Protein AF-A0A7S4FFS2-F1 (afdb_monomer)

pLDDT: mean 70.91, std 26.28, range [25.75, 98.69]

Organism: NCBI:txid73025

Nearest PDB structures (foldseek):
  4evi-assembly1_B  TM=4.524E-01  e=3.059E-01  Linum nodiflorum
  5vog-assembly1_A-2  TM=4.167E-01  e=1.596E-01  Neisseria gonorrhoeae
  4ts5-assembly1_B  TM=3.805E-01  e=1.495E-01  Saccharolobus solfataricus
  5bqo-assembly1_B  TM=3.576E-01  e=4.519E-01  Saccharolobus solfataricus P2

Sequence (217 aa):
RVTEFCDLLFGDELPTRAQLISTFRLRVPQQPLPYEDSGTYSVSAAAVMDAIRAHNTPWGAAGGLKERLRGVDLCAALRLCAGQAPPAPPVAGGSPYFCEHADCQEVWTTESVGALAQYLEGRVQALRAGDRPIVEVGAGPGRLAALLNRTGLISTRVIATDIQDFGHGYPQEAIEQSAALRKYQPAIIMSSWMPVRHDWSKQWRAMPFVSEYVLIG

Mean predicted aligned error: 16.45 Å

Secondary structure (DSSP, 8-state):
-HHHHHHHHHTTSPPPHHHHHSS--PPPP----S----------HHHHHHHHHHHTS-TTS-TTHHHHTTT--HHHHHHHHTTPPPPPPPPTT--S-TTTSS-------HHHHHHHHHHHHHHHHHTT-TTPPEEEES-TT-HHHHHHHHTS--SSPEEEEESS---SSS-EEE--HHHHHHHH--SEEEEESPPTT---HHHHHT-TT--EEEEE-

Structure (mmCIF, N/CA/C/O backbone):
data_AF-A0A7S4FFS2-F1
#
_entry.id   AF-A0A7S4FFS2-F1
#
loop_
_atom_site.group_PDB
_atom_site.id
_atom_site.type_symbol
_atom_site.label_atom_id
_atom_site.label_alt_id
_atom_site.label_comp_id
_atom_site.label_asym_id
_atom_site.label_entity_id
_atom_site.label_seq_id
_atom_site.pdbx_PDB_ins_code
_atom_site.Cartn_x
_atom_site.Cartn_y
_atom_site.Cartn_z
_atom_site.occupancy
_atom_site.B_iso_or_equiv
_atom_site.auth_seq_id
_atom_site.auth_comp_id
_atom_site.auth_asym_id
_atom_site.auth_atom_id
_atom_site.pdbx_PDB_model_num
ATOM 1 N N . ARG A 1 1 ? 1.519 -1.172 -31.749 1.00 44.06 1 ARG A N 1
ATOM 2 C CA . ARG A 1 1 ? 2.758 -1.036 -30.947 1.00 44.06 1 ARG A CA 1
ATOM 3 C C . ARG A 1 1 ? 4.003 -1.555 -31.669 1.00 44.06 1 ARG A C 1
ATOM 5 O O . ARG A 1 1 ? 4.863 -0.732 -31.916 1.00 44.06 1 ARG A O 1
ATOM 12 N N . VAL A 1 2 ? 4.124 -2.833 -32.066 1.00 31.89 2 VAL A N 1
ATOM 13 C CA . VAL A 1 2 ? 5.264 -3.273 -32.922 1.00 31.89 2 VAL A CA 1
ATOM 14 C C . VAL A 1 2 ? 5.114 -2.771 -34.363 1.00 31.89 2 VAL A C 1
ATOM 16 O O . VAL A 1 2 ? 6.070 -2.265 -34.931 1.00 31.89 2 VAL A O 1
ATOM 19 N N . THR A 1 3 ? 3.901 -2.815 -34.918 1.00 35.09 3 THR A N 1
ATOM 20 C CA . THR A 1 3 ? 3.580 -2.272 -36.249 1.00 35.09 3 THR A CA 1
ATOM 21 C C . THR A 1 3 ? 3.859 -0.768 -36.333 1.00 35.09 3 THR A C 1
ATOM 23 O O . THR A 1 3 ? 4.657 -0.358 -37.159 1.00 35.09 3 THR A O 1
ATOM 26 N N . GLU A 1 4 ? 3.365 0.019 -35.369 1.00 38.72 4 GLU A N 1
ATOM 27 C CA . GLU A 1 4 ? 3.659 1.464 -35.268 1.00 38.72 4 GLU A CA 1
ATOM 28 C C . GLU A 1 4 ? 5.159 1.785 -35.157 1.00 38.72 4 GLU A C 1
ATOM 30 O O . GLU A 1 4 ? 5.594 2.829 -35.625 1.00 38.72 4 GLU A O 1
ATOM 35 N N . PHE A 1 5 ? 5.964 0.909 -34.544 1.00 39.12 5 PHE A N 1
ATOM 36 C CA . P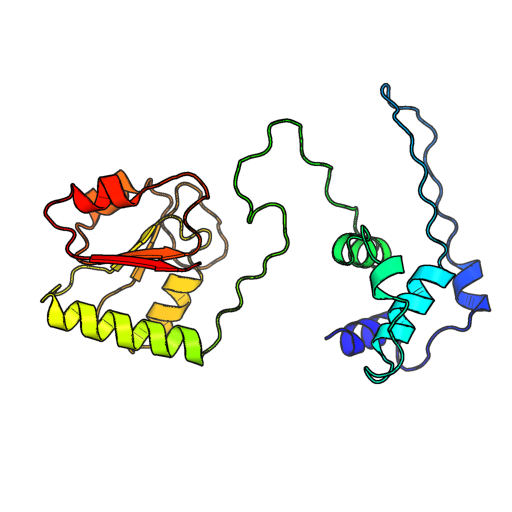HE A 1 5 ? 7.415 1.091 -34.442 1.00 39.12 5 PHE A CA 1
ATOM 37 C C . PHE A 1 5 ? 8.132 0.789 -35.769 1.00 39.12 5 PHE A C 1
ATOM 39 O O . PHE A 1 5 ? 9.114 1.448 -36.105 1.00 39.12 5 PHE A O 1
ATOM 46 N N . CYS A 1 6 ? 7.630 -0.176 -36.544 1.00 39.50 6 CYS A N 1
ATOM 47 C CA . CYS A 1 6 ? 8.125 -0.465 -37.889 1.00 39.50 6 CYS A CA 1
ATOM 48 C C . CYS A 1 6 ? 7.744 0.635 -38.890 1.00 39.50 6 CYS A C 1
ATOM 50 O O . CYS A 1 6 ? 8.601 1.047 -39.671 1.00 39.50 6 CYS A O 1
ATOM 52 N N . ASP A 1 7 ? 6.521 1.161 -38.806 1.00 42.75 7 ASP A N 1
ATOM 53 C CA . ASP A 1 7 ? 6.050 2.266 -39.651 1.00 42.75 7 ASP A CA 1
ATOM 54 C C . ASP A 1 7 ? 6.878 3.542 -39.402 1.00 42.75 7 ASP A C 1
ATOM 56 O O . ASP A 1 7 ? 7.204 4.277 -40.332 1.00 42.75 7 ASP A O 1
ATOM 60 N N . LEU A 1 8 ? 7.312 3.764 -38.153 1.00 40.91 8 LEU A N 1
ATOM 61 C CA . LEU A 1 8 ? 8.150 4.907 -37.771 1.00 40.91 8 LEU A CA 1
ATOM 62 C C . LEU A 1 8 ? 9.594 4.824 -38.299 1.00 40.91 8 LEU A C 1
ATOM 64 O O . LEU A 1 8 ? 10.229 5.855 -38.505 1.00 40.91 8 LEU A O 1
ATOM 68 N N . LEU A 1 9 ? 10.132 3.612 -38.476 1.00 41.47 9 LEU A N 1
ATOM 69 C CA . LEU A 1 9 ? 11.518 3.394 -38.907 1.00 41.47 9 LEU A CA 1
ATOM 70 C C . LEU A 1 9 ? 11.668 3.258 -40.425 1.00 41.47 9 LEU A C 1
ATOM 72 O O . LEU A 1 9 ? 12.749 3.539 -40.945 1.00 41.47 9 LEU A O 1
ATOM 76 N N . PHE A 1 10 ? 10.620 2.825 -41.129 1.00 49.22 10 PHE A N 1
ATOM 77 C CA . PHE A 1 10 ? 10.714 2.469 -42.549 1.00 49.22 10 PHE A CA 1
ATOM 78 C C . PHE A 1 10 ? 9.659 3.139 -43.444 1.00 49.22 10 PHE A C 1
ATOM 80 O O . PHE A 1 10 ? 9.796 3.081 -44.662 1.00 49.22 10 PHE A O 1
ATOM 87 N N . GLY A 1 11 ? 8.656 3.826 -42.881 1.00 51.19 11 GLY A N 1
ATOM 88 C CA . GLY A 1 11 ? 7.530 4.357 -43.656 1.00 51.19 11 GLY A CA 1
ATOM 89 C C . GLY A 1 11 ? 6.726 3.249 -44.352 1.00 51.19 11 GLY A C 1
ATOM 90 O O . GLY A 1 11 ? 6.802 2.084 -43.964 1.00 51.19 11 GLY A O 1
ATOM 91 N N . ASP A 1 12 ? 5.982 3.602 -45.405 1.00 44.09 12 ASP A N 1
ATOM 92 C CA . ASP A 1 12 ? 5.118 2.666 -46.153 1.00 44.09 12 ASP A CA 1
ATOM 93 C C . ASP A 1 12 ? 5.891 1.651 -47.029 1.00 44.09 12 ASP A C 1
ATOM 95 O O . ASP A 1 12 ? 5.292 0.744 -47.611 1.00 44.09 12 ASP A O 1
ATOM 99 N N . GLU A 1 13 ? 7.221 1.762 -47.127 1.00 45.19 13 GLU A N 1
ATOM 100 C CA . GLU A 1 13 ? 8.056 0.876 -47.944 1.00 45.19 13 GLU A CA 1
ATOM 101 C C . GLU A 1 13 ? 9.132 0.173 -47.105 1.00 45.19 13 GLU A C 1
ATOM 103 O O . GLU A 1 13 ? 10.136 0.754 -46.695 1.00 45.19 13 GLU A O 1
ATOM 108 N N . LEU A 1 14 ? 8.969 -1.138 -46.898 1.00 47.06 14 LEU A N 1
ATOM 109 C CA . LEU A 1 14 ? 10.013 -1.960 -46.286 1.00 47.06 14 LEU A CA 1
ATOM 110 C C . LEU A 1 14 ? 11.242 -2.027 -47.214 1.00 47.06 14 LEU A C 1
ATOM 112 O O . LEU A 1 14 ? 11.106 -2.441 -48.371 1.00 47.06 14 LEU A O 1
ATOM 116 N N . PRO A 1 15 ? 12.457 -1.703 -46.730 1.00 47.38 15 PRO A N 1
ATOM 117 C CA . PRO A 1 15 ? 13.647 -1.716 -47.566 1.00 47.38 15 PRO A CA 1
ATOM 118 C C . PRO A 1 15 ? 13.940 -3.121 -48.096 1.00 47.38 15 PRO A C 1
ATOM 120 O O . PRO A 1 15 ? 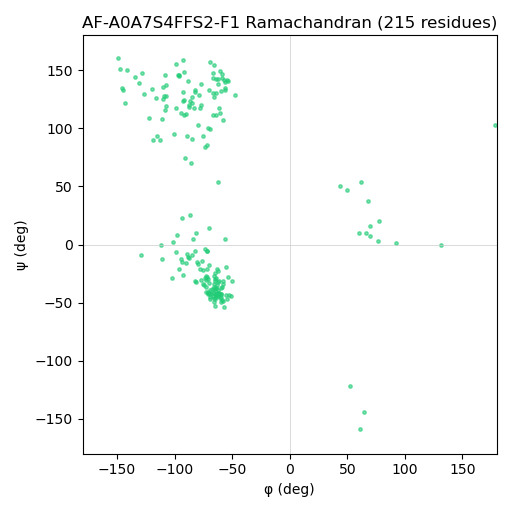13.804 -4.141 -47.411 1.00 47.38 15 PRO A O 1
ATOM 123 N N . THR A 1 16 ? 14.394 -3.175 -49.343 1.00 47.44 16 THR A N 1
ATOM 124 C CA . THR A 1 16 ? 14.778 -4.424 -49.998 1.00 47.44 16 THR A CA 1
ATOM 125 C C . THR A 1 16 ? 16.002 -5.048 -49.320 1.00 47.44 16 THR A C 1
ATOM 127 O O . THR A 1 16 ? 16.860 -4.368 -48.752 1.00 47.44 16 THR A O 1
ATOM 130 N N . ARG A 1 17 ? 16.139 -6.377 -49.433 1.00 37.31 17 ARG A N 1
ATOM 131 C CA . ARG A 1 17 ? 17.275 -7.151 -48.888 1.00 37.31 17 ARG A CA 1
ATOM 132 C C . ARG A 1 17 ? 18.645 -6.569 -49.277 1.00 37.31 17 ARG A C 1
ATOM 134 O O . ARG A 1 17 ? 19.585 -6.677 -48.499 1.00 37.31 17 ARG A O 1
ATOM 141 N N . ALA A 1 18 ? 18.757 -5.952 -50.453 1.00 36.84 18 ALA A N 1
ATOM 142 C CA . ALA A 1 18 ? 19.986 -5.320 -50.929 1.00 36.84 18 ALA A CA 1
ATOM 143 C C . ALA A 1 18 ? 20.314 -4.002 -50.195 1.00 36.84 18 ALA A C 1
ATOM 145 O O . ALA A 1 18 ? 21.480 -3.758 -49.897 1.00 36.84 18 ALA A O 1
ATOM 146 N N . GLN A 1 19 ? 19.305 -3.198 -49.840 1.00 42.31 19 GLN A N 1
ATOM 147 C CA . GLN A 1 19 ? 19.473 -1.909 -49.146 1.00 42.31 19 GLN A CA 1
ATOM 148 C C . GLN A 1 19 ? 19.888 -2.072 -47.676 1.00 42.31 19 GLN A C 1
ATOM 150 O O . GLN A 1 19 ? 20.578 -1.220 -47.118 1.00 42.31 19 GLN A O 1
ATOM 155 N N . LEU A 1 20 ? 19.511 -3.186 -47.043 1.00 40.59 20 LEU A N 1
ATOM 156 C CA . LEU A 1 20 ? 19.901 -3.487 -45.661 1.00 40.59 20 LEU A CA 1
ATOM 157 C C . LEU A 1 20 ? 21.356 -3.974 -45.545 1.00 40.59 20 LEU A C 1
ATOM 159 O O . LEU A 1 20 ? 22.017 -3.701 -44.546 1.00 40.59 20 LEU A O 1
ATOM 163 N N . ILE A 1 21 ? 21.882 -4.649 -46.574 1.00 36.66 21 ILE A N 1
ATOM 164 C CA . ILE A 1 21 ? 23.255 -5.184 -46.578 1.00 36.66 21 ILE A CA 1
ATOM 165 C C . ILE A 1 21 ? 24.302 -4.065 -46.738 1.00 36.66 21 ILE A C 1
ATOM 167 O O . ILE A 1 21 ? 25.408 -4.187 -46.214 1.00 36.66 21 ILE A O 1
ATOM 171 N N . SER A 1 22 ? 23.972 -2.954 -47.406 1.00 33.34 22 SER A N 1
ATOM 172 C CA . SER A 1 22 ? 24.908 -1.838 -47.620 1.00 33.34 22 SER A CA 1
ATOM 173 C C . SER A 1 22 ? 25.071 -0.889 -46.426 1.00 33.34 22 SER A C 1
ATOM 175 O O . SER A 1 22 ? 26.041 -0.135 -46.392 1.00 33.34 22 SER A O 1
ATOM 177 N N . THR A 1 23 ? 24.154 -0.907 -45.454 1.00 36.84 23 THR A N 1
ATOM 178 C CA . THR A 1 23 ? 24.014 0.189 -44.470 1.00 36.84 23 THR A CA 1
ATOM 179 C C . THR A 1 23 ? 24.692 -0.084 -43.119 1.00 36.84 23 THR A C 1
ATOM 181 O O . THR A 1 23 ? 24.842 0.826 -42.311 1.00 36.84 23 THR A O 1
ATOM 184 N N . PHE A 1 24 ? 25.225 -1.285 -42.877 1.00 30.42 24 PHE A N 1
ATOM 185 C CA . PHE A 1 24 ? 25.943 -1.594 -41.633 1.00 30.42 24 PHE A CA 1
ATOM 186 C C . PHE A 1 24 ? 27.425 -1.910 -41.875 1.00 30.42 24 PHE A C 1
ATOM 188 O O . PHE A 1 24 ? 27.819 -3.054 -42.083 1.00 30.42 24 PHE A O 1
ATOM 195 N N . ARG A 1 25 ? 28.279 -0.885 -41.771 1.00 29.91 25 ARG A N 1
ATOM 196 C CA . ARG A 1 25 ? 29.695 -1.052 -41.398 1.00 29.91 25 ARG A CA 1
ATOM 197 C C . ARG A 1 25 ? 29.917 -0.416 -40.030 1.00 29.91 25 ARG A C 1
ATOM 199 O O . ARG A 1 25 ? 30.246 0.762 -39.934 1.00 29.91 25 ARG A O 1
ATOM 206 N N . LEU A 1 26 ? 29.741 -1.197 -38.969 1.00 28.03 26 LEU A N 1
ATOM 207 C CA . LEU A 1 26 ? 30.140 -0.793 -37.621 1.00 28.03 26 LEU A CA 1
ATOM 208 C C . LEU A 1 26 ? 31.665 -0.934 -37.489 1.00 28.03 26 LEU A C 1
ATOM 210 O O . LEU A 1 26 ? 32.211 -2.023 -37.661 1.00 28.03 26 LEU A O 1
ATOM 214 N N . ARG A 1 27 ? 32.364 0.173 -37.207 1.00 25.75 27 ARG A N 1
ATOM 215 C CA . ARG A 1 27 ? 33.764 0.136 -36.760 1.00 25.75 27 ARG A CA 1
ATOM 216 C C . ARG A 1 27 ? 33.790 -0.251 -35.285 1.00 25.75 27 ARG A C 1
ATOM 218 O O . ARG A 1 27 ? 33.289 0.495 -34.451 1.00 25.75 27 ARG A O 1
ATOM 225 N N . VAL A 1 28 ? 34.412 -1.384 -34.979 1.00 31.64 28 VAL A N 1
ATOM 226 C CA . VAL A 1 28 ? 34.752 -1.788 -33.609 1.00 31.64 28 VAL A CA 1
ATOM 227 C C . VAL A 1 28 ? 36.098 -1.142 -33.244 1.00 31.64 28 VAL A C 1
ATOM 229 O O . VAL A 1 28 ? 37.046 -1.284 -34.024 1.00 31.64 28 VAL A O 1
ATOM 232 N N . PRO A 1 29 ? 36.228 -0.414 -32.120 1.00 28.38 29 PRO A N 1
ATOM 233 C CA . PRO A 1 29 ? 37.527 0.068 -31.666 1.00 28.38 29 PRO A CA 1
ATOM 234 C C . PRO A 1 29 ? 38.392 -1.103 -31.178 1.00 28.38 29 PRO A C 1
ATOM 236 O O . PRO A 1 29 ? 37.943 -1.965 -30.427 1.00 28.38 29 PRO A O 1
ATOM 239 N N . GLN A 1 30 ? 39.645 -1.125 -31.629 1.00 29.58 30 GLN A N 1
ATOM 240 C CA . GLN A 1 30 ? 40.659 -2.109 -31.255 1.00 29.58 30 GLN A CA 1
ATOM 241 C C . GLN A 1 30 ? 41.344 -1.692 -29.949 1.00 29.58 30 GLN A C 1
ATOM 243 O O . GLN A 1 30 ? 42.346 -0.983 -29.990 1.00 29.58 30 GLN A O 1
ATOM 248 N N . GLN A 1 31 ? 40.834 -2.129 -28.799 1.00 31.69 31 GLN A N 1
ATOM 249 C CA . GLN A 1 31 ? 41.655 -2.276 -27.591 1.00 31.69 31 GLN A CA 1
ATOM 250 C C . GLN A 1 31 ? 41.184 -3.487 -26.771 1.00 31.69 31 GLN A C 1
ATOM 252 O O . GLN A 1 31 ? 39.980 -3.623 -26.555 1.00 31.69 31 GLN A O 1
ATOM 257 N N . PRO A 1 32 ? 42.097 -4.365 -26.311 1.00 36.41 32 PRO A N 1
ATOM 258 C CA . PRO A 1 32 ? 41.737 -5.505 -25.479 1.00 36.41 32 PRO A CA 1
ATOM 259 C C . PRO A 1 32 ? 41.603 -5.083 -24.007 1.00 36.41 32 PRO A C 1
ATOM 261 O O . PRO A 1 32 ? 42.480 -4.408 -23.467 1.00 36.41 32 PRO A O 1
ATOM 264 N N . LEU A 1 33 ? 40.517 -5.504 -23.351 1.00 38.34 33 LEU A N 1
ATOM 265 C CA . LEU A 1 33 ? 40.373 -5.453 -21.892 1.00 38.34 33 LEU A CA 1
ATOM 266 C C . LEU A 1 33 ? 40.851 -6.779 -21.267 1.00 38.34 33 LEU A C 1
ATOM 268 O O . LEU A 1 33 ? 40.709 -7.832 -21.889 1.00 38.34 33 LEU A O 1
ATOM 272 N N . PRO A 1 34 ? 41.409 -6.761 -20.043 1.00 37.06 34 PRO A N 1
ATOM 273 C CA . PRO A 1 34 ? 42.083 -7.911 -19.461 1.00 37.06 34 PRO A CA 1
ATOM 274 C C . PRO A 1 34 ? 41.111 -8.773 -18.648 1.00 37.06 34 PRO A C 1
ATOM 276 O O . PRO A 1 34 ? 41.136 -8.720 -17.426 1.00 37.06 34 PRO A O 1
ATOM 279 N N . TYR A 1 35 ? 40.245 -9.533 -19.315 1.00 37.25 35 TYR A N 1
ATOM 280 C CA . TYR A 1 35 ? 39.714 -10.828 -18.857 1.00 37.25 35 TYR A CA 1
ATOM 281 C C . TYR A 1 35 ? 38.729 -11.320 -19.924 1.00 37.25 35 TYR A C 1
ATOM 283 O O . TYR A 1 35 ? 37.614 -10.812 -20.032 1.00 37.25 35 TYR A O 1
ATOM 291 N N . GLU A 1 36 ? 39.156 -12.271 -20.750 1.00 35.31 36 GLU A N 1
ATOM 292 C CA . GLU A 1 36 ? 38.262 -12.967 -21.669 1.00 35.31 36 GLU A CA 1
ATOM 293 C C . GLU A 1 36 ? 37.735 -14.240 -21.008 1.00 35.31 36 GLU A C 1
ATOM 295 O O . GLU A 1 36 ? 38.512 -15.060 -20.527 1.00 35.31 36 GLU A O 1
ATOM 300 N N . ASP A 1 37 ? 36.419 -14.426 -21.083 1.00 35.72 37 ASP A N 1
ATOM 301 C CA . ASP A 1 37 ? 35.880 -15.654 -21.664 1.00 35.72 37 ASP A CA 1
ATOM 302 C C . ASP A 1 37 ? 35.055 -15.208 -22.886 1.00 35.72 37 ASP A C 1
ATOM 304 O O . ASP A 1 37 ? 33.901 -14.782 -22.793 1.00 35.72 37 ASP A O 1
ATOM 308 N N . SER A 1 38 ? 35.721 -15.137 -24.039 1.00 35.66 38 SER A N 1
ATOM 309 C CA . SER A 1 38 ? 35.235 -14.531 -25.282 1.00 35.66 38 SER A CA 1
ATOM 310 C C . SER A 1 38 ? 34.413 -15.526 -26.107 1.00 35.66 38 SER A C 1
ATOM 312 O O . SER A 1 38 ? 34.784 -15.968 -27.194 1.00 35.66 38 SER A O 1
ATOM 314 N N . GLY A 1 39 ? 33.219 -15.859 -25.618 1.00 33.34 39 GLY A N 1
ATOM 315 C CA . GLY A 1 39 ? 32.196 -16.496 -26.446 1.00 33.34 39 GLY A CA 1
ATOM 316 C C . GLY A 1 39 ? 31.651 -15.511 -27.484 1.00 33.34 39 GLY A C 1
ATOM 317 O O . GLY A 1 39 ? 30.794 -14.687 -27.172 1.00 33.34 39 GLY A O 1
ATOM 318 N N . THR A 1 40 ? 32.127 -15.582 -28.729 1.00 32.22 40 THR A N 1
ATOM 319 C CA . THR A 1 40 ? 31.576 -14.771 -29.827 1.00 32.22 40 THR A CA 1
ATOM 320 C C . THR A 1 40 ? 30.291 -15.420 -30.344 1.00 32.22 40 THR A C 1
ATOM 322 O O . THR A 1 40 ? 30.343 -16.393 -31.095 1.00 32.22 40 THR A O 1
ATOM 325 N N . TYR A 1 41 ? 29.126 -14.885 -29.980 1.00 35.44 41 TYR A N 1
ATOM 326 C CA . TYR A 1 41 ? 27.857 -15.297 -30.587 1.00 35.44 41 TYR A CA 1
ATOM 327 C C . TYR A 1 41 ? 27.544 -14.388 -31.773 1.00 35.44 41 TYR A C 1
ATOM 329 O O . TYR A 1 41 ? 27.259 -13.204 -31.613 1.00 35.44 41 TYR A O 1
ATOM 337 N N . SER A 1 42 ? 27.598 -14.945 -32.983 1.00 35.88 42 SER A N 1
ATOM 338 C CA . SER A 1 42 ? 27.126 -14.258 -34.184 1.00 35.88 42 SER A CA 1
ATOM 339 C C . SER A 1 42 ? 25.680 -14.661 -34.461 1.00 35.88 42 SER A C 1
ATOM 341 O O . SER A 1 42 ? 25.382 -15.812 -34.773 1.00 35.88 42 SER A O 1
ATOM 343 N N . VAL A 1 43 ? 24.756 -13.710 -34.338 1.00 41.56 43 VAL A N 1
ATOM 344 C CA . VAL A 1 43 ? 23.386 -13.880 -34.831 1.00 41.56 43 VAL A CA 1
ATOM 345 C C . VAL A 1 43 ? 23.313 -13.188 -36.182 1.00 41.56 43 VAL A C 1
ATOM 347 O O . VAL A 1 43 ? 23.553 -11.987 -36.294 1.00 41.56 43 VAL A O 1
ATOM 350 N N . SER A 1 44 ? 23.032 -13.950 -37.239 1.00 50.75 44 SER A N 1
ATOM 351 C CA . SER A 1 44 ? 22.902 -13.361 -38.571 1.00 50.75 44 SER A CA 1
ATOM 352 C C . SER A 1 44 ? 21.677 -12.444 -38.628 1.00 50.75 44 SER A C 1
ATOM 354 O O . SER A 1 44 ? 20.623 -12.769 -38.081 1.00 50.75 44 SER A O 1
ATOM 356 N N . ALA A 1 45 ? 21.779 -11.329 -39.355 1.00 46.22 45 ALA A N 1
ATOM 357 C CA . ALA A 1 45 ? 20.635 -10.454 -39.628 1.00 46.22 45 ALA A CA 1
ATOM 358 C C . ALA A 1 45 ? 19.446 -11.223 -40.245 1.00 46.22 45 ALA A C 1
ATOM 360 O O . ALA A 1 45 ? 18.293 -10.871 -40.018 1.00 46.22 45 ALA A O 1
ATOM 361 N N . ALA A 1 46 ? 19.714 -12.320 -40.965 1.00 51.53 46 ALA A N 1
ATOM 362 C CA . ALA A 1 46 ? 18.681 -13.221 -41.466 1.00 51.53 46 ALA A CA 1
ATOM 363 C C . ALA A 1 46 ? 17.886 -13.892 -40.330 1.00 51.53 46 ALA A C 1
ATOM 365 O O . ALA A 1 46 ? 16.663 -13.893 -40.378 1.00 51.53 46 ALA A O 1
ATOM 366 N N . ALA A 1 47 ? 18.550 -14.368 -39.272 1.00 52.59 47 ALA A N 1
ATOM 367 C CA . ALA A 1 47 ? 17.889 -15.010 -38.133 1.00 52.59 47 ALA A CA 1
ATOM 368 C C . ALA A 1 47 ? 16.987 -14.043 -37.343 1.00 52.59 47 ALA A C 1
ATOM 370 O O . ALA A 1 47 ? 15.907 -14.430 -36.899 1.00 52.59 47 ALA A O 1
ATOM 371 N N . VAL A 1 48 ? 17.397 -12.777 -37.213 1.00 51.84 48 VAL A N 1
ATOM 372 C CA . VAL A 1 48 ? 16.579 -11.726 -36.581 1.00 51.84 48 VAL A CA 1
ATOM 373 C C . VAL A 1 48 ? 15.337 -11.426 -37.426 1.00 51.84 48 VAL A C 1
ATOM 375 O O . VAL A 1 48 ? 14.225 -11.360 -36.905 1.00 51.84 48 VAL A O 1
ATOM 378 N N . MET A 1 49 ? 15.501 -11.315 -38.746 1.00 56.56 49 MET A N 1
ATOM 379 C CA . MET A 1 49 ? 14.384 -11.046 -39.655 1.00 56.56 49 MET A CA 1
ATOM 380 C C . MET A 1 49 ? 13.421 -12.232 -39.782 1.00 56.56 49 MET A C 1
ATOM 382 O O . MET A 1 49 ? 12.215 -12.019 -39.905 1.00 56.56 49 MET A O 1
ATOM 386 N N . ASP A 1 50 ? 13.919 -13.465 -39.706 1.00 58.06 50 ASP A N 1
ATOM 387 C CA . ASP A 1 50 ? 13.085 -14.669 -39.683 1.00 58.06 50 ASP A CA 1
ATOM 388 C C . ASP A 1 50 ? 12.226 -14.728 -38.410 1.00 58.06 50 ASP A C 1
ATOM 390 O O . ASP A 1 50 ? 11.046 -15.070 -38.485 1.00 58.06 50 ASP A O 1
ATOM 394 N N . ALA A 1 51 ? 12.767 -14.316 -37.256 1.00 52.53 51 ALA A N 1
ATOM 395 C CA . ALA A 1 51 ? 12.017 -14.237 -36.001 1.00 52.53 51 ALA A CA 1
ATOM 396 C C . ALA A 1 51 ? 10.897 -13.179 -36.051 1.00 52.53 51 ALA A C 1
ATOM 398 O O . ALA A 1 51 ? 9.774 -13.451 -35.626 1.00 52.53 51 ALA A O 1
ATOM 399 N N . ILE A 1 52 ? 11.168 -12.006 -36.636 1.00 52.81 52 ILE A N 1
ATOM 400 C CA . ILE A 1 52 ? 10.169 -10.938 -36.824 1.00 52.81 52 ILE A CA 1
ATOM 401 C C . ILE A 1 52 ? 9.043 -11.397 -37.765 1.00 52.81 52 ILE A C 1
ATOM 403 O O . ILE A 1 52 ? 7.864 -11.197 -37.471 1.00 52.81 52 ILE A O 1
ATOM 407 N N . ARG A 1 53 ? 9.375 -12.066 -38.879 1.00 55.22 53 ARG A N 1
ATOM 408 C CA . ARG A 1 53 ? 8.375 -12.592 -39.831 1.00 55.22 53 ARG A CA 1
ATOM 409 C C . ARG A 1 53 ? 7.540 -13.727 -39.240 1.00 55.22 53 ARG A C 1
ATOM 411 O O . ARG A 1 53 ? 6.336 -13.786 -39.482 1.00 55.22 53 ARG A O 1
ATOM 418 N N . ALA A 1 54 ? 8.155 -14.599 -38.443 1.00 53.31 54 ALA A N 1
ATOM 419 C CA . ALA A 1 54 ? 7.453 -15.677 -37.753 1.00 53.31 54 ALA A CA 1
ATOM 420 C C . ALA A 1 54 ? 6.461 -15.152 -36.697 1.00 53.31 54 ALA A C 1
ATOM 422 O O . ALA A 1 54 ? 5.439 -15.781 -36.440 1.00 53.31 54 ALA A O 1
ATOM 423 N N . HIS A 1 55 ? 6.708 -13.968 -36.129 1.00 47.81 55 HIS A N 1
ATOM 424 C CA . HIS A 1 55 ? 5.786 -13.335 -35.185 1.00 47.81 55 HIS A CA 1
ATOM 425 C C . HIS A 1 55 ? 4.506 -12.787 -35.842 1.00 47.81 55 HIS A C 1
ATOM 427 O O . HIS A 1 55 ? 3.490 -12.637 -35.164 1.00 47.81 55 HIS A O 1
ATOM 433 N N . ASN A 1 56 ? 4.551 -12.540 -37.157 1.00 45.66 56 ASN A N 1
ATOM 434 C CA . ASN A 1 56 ? 3.435 -12.064 -37.980 1.00 45.66 56 ASN A CA 1
ATOM 435 C C . ASN A 1 56 ? 2.707 -13.189 -38.745 1.00 45.66 56 ASN A C 1
ATOM 437 O O . ASN A 1 56 ? 1.855 -12.904 -39.586 1.00 45.66 56 ASN A O 1
ATOM 441 N N . THR A 1 57 ? 3.018 -14.465 -38.484 1.00 44.41 57 THR A N 1
ATOM 442 C CA . THR A 1 57 ? 2.288 -15.602 -39.076 1.00 44.41 57 THR A CA 1
ATOM 443 C C . THR A 1 57 ? 1.218 -16.138 -38.112 1.00 44.41 57 THR A C 1
ATOM 445 O O . THR A 1 57 ? 1.427 -16.128 -36.898 1.00 44.41 57 THR A O 1
ATOM 448 N N . PRO A 1 58 ? 0.060 -16.620 -38.611 1.00 43.00 58 PRO A N 1
ATOM 449 C CA . PRO A 1 58 ? -0.968 -17.223 -37.764 1.00 43.00 58 PRO A CA 1
ATOM 450 C C . PRO A 1 58 ? -0.391 -18.389 -36.950 1.00 43.00 58 PRO A C 1
ATOM 452 O O . PRO A 1 58 ? 0.384 -19.189 -37.475 1.00 43.00 58 PRO A O 1
ATOM 455 N N . TRP A 1 59 ? -0.800 -18.500 -35.683 1.00 42.25 59 TRP A N 1
ATOM 456 C CA . TRP A 1 59 ? -0.228 -19.347 -34.617 1.00 42.25 59 TRP A CA 1
ATOM 457 C C . TRP A 1 59 ? -0.118 -20.871 -34.887 1.00 42.25 59 TRP A C 1
ATOM 459 O O . TRP A 1 59 ? 0.308 -21.618 -34.010 1.00 42.25 59 TRP A O 1
ATOM 469 N N . GLY A 1 60 ? -0.451 -21.361 -36.083 1.00 40.53 60 GLY A N 1
ATOM 470 C CA . GLY A 1 60 ? -0.440 -22.783 -36.443 1.00 40.53 60 GLY A CA 1
ATOM 471 C C . GLY A 1 60 ? 0.882 -23.354 -36.981 1.00 40.53 60 GLY A C 1
ATOM 472 O O . GLY A 1 60 ? 0.983 -24.570 -37.094 1.00 40.53 60 GLY A O 1
ATOM 473 N N . ALA A 1 61 ? 1.896 -22.541 -37.310 1.00 46.38 61 ALA A N 1
ATOM 474 C CA . ALA A 1 61 ? 3.115 -23.021 -37.997 1.00 46.38 61 ALA A CA 1
ATOM 475 C C . ALA A 1 61 ? 4.422 -22.979 -37.163 1.00 46.38 61 ALA A C 1
ATOM 477 O O . ALA A 1 61 ? 5.479 -23.378 -37.646 1.00 46.38 61 ALA A O 1
ATOM 478 N N . ALA A 1 62 ? 4.387 -22.518 -35.908 1.00 46.44 62 ALA A N 1
ATOM 479 C CA . ALA A 1 62 ? 5.585 -22.105 -35.156 1.00 46.44 62 ALA A CA 1
ATOM 480 C C . ALA A 1 62 ? 6.230 -23.184 -34.252 1.00 46.44 62 ALA A C 1
ATOM 482 O O . ALA A 1 62 ? 6.947 -22.849 -33.306 1.00 46.44 62 ALA A O 1
ATOM 483 N N . GLY A 1 63 ? 6.013 -24.475 -34.527 1.00 41.97 63 GLY A N 1
ATOM 484 C CA . GLY A 1 63 ? 6.489 -25.575 -33.670 1.00 41.97 63 GLY A CA 1
ATOM 485 C C . GLY A 1 63 ? 8.010 -25.605 -33.441 1.00 41.97 63 GLY A C 1
ATOM 486 O O . GLY A 1 63 ? 8.450 -25.919 -32.342 1.00 41.97 63 GLY A O 1
ATOM 487 N N . GLY A 1 64 ? 8.815 -25.201 -34.431 1.00 46.88 64 GLY A N 1
ATOM 488 C CA . GLY A 1 64 ? 10.286 -25.213 -34.338 1.00 46.88 64 GLY A CA 1
ATOM 489 C C . GLY A 1 64 ? 10.932 -23.937 -33.778 1.00 46.88 64 GLY A C 1
ATOM 490 O O . GLY A 1 64 ? 12.140 -23.905 -33.547 1.00 46.88 64 GLY A O 1
ATOM 491 N N . LEU A 1 65 ? 10.168 -22.858 -33.568 1.00 43.09 65 LEU A N 1
ATOM 492 C CA . LEU A 1 65 ? 10.732 -21.555 -33.180 1.00 43.09 65 LEU A CA 1
ATOM 493 C C . LEU A 1 65 ? 11.018 -21.467 -31.672 1.00 43.09 65 LEU A C 1
ATOM 495 O O . LEU A 1 65 ? 11.982 -20.830 -31.252 1.00 43.09 65 LEU A O 1
ATOM 499 N N . LYS A 1 66 ? 10.221 -22.167 -30.858 1.00 42.03 66 LYS A N 1
ATOM 500 C CA . LYS A 1 66 ? 10.346 -22.187 -29.392 1.00 42.03 66 LYS A CA 1
ATOM 501 C C . LYS A 1 66 ? 11.668 -22.808 -28.919 1.00 42.03 66 LYS A C 1
ATOM 503 O O . LYS A 1 66 ? 12.181 -22.425 -27.874 1.00 42.03 66 LYS A O 1
ATOM 508 N N . GLU A 1 67 ? 12.235 -23.728 -29.700 1.00 46.72 67 GLU A N 1
ATOM 509 C CA . GLU A 1 67 ? 13.554 -24.324 -29.446 1.00 46.72 67 GLU A CA 1
ATOM 510 C C . GLU A 1 67 ? 14.704 -23.433 -29.926 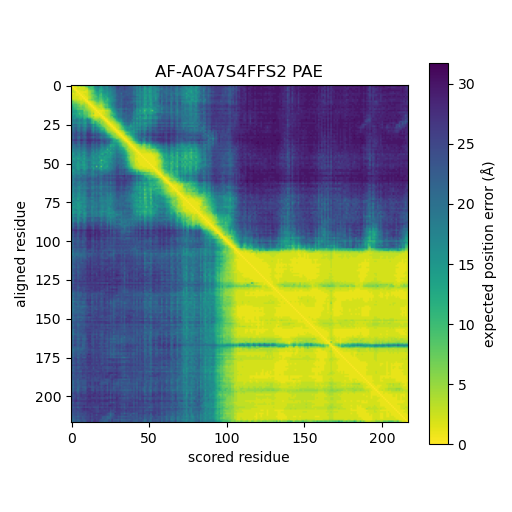1.00 46.72 67 GLU A C 1
ATOM 512 O O . GLU A 1 67 ? 15.745 -23.389 -29.278 1.00 46.72 67 GLU A O 1
ATOM 517 N N . ARG A 1 68 ? 14.504 -22.662 -31.004 1.00 47.38 68 ARG A N 1
ATOM 518 C CA . ARG A 1 68 ? 15.519 -21.752 -31.567 1.00 47.38 68 ARG A CA 1
ATOM 519 C C . ARG A 1 68 ? 15.678 -20.435 -30.804 1.00 47.38 68 ARG A C 1
ATOM 521 O O . ARG A 1 68 ? 16.718 -19.801 -30.929 1.00 47.38 68 ARG A O 1
ATOM 528 N N . LEU A 1 69 ? 14.668 -20.026 -30.033 1.00 45.03 69 LEU A N 1
ATOM 529 C CA . LEU A 1 69 ? 14.685 -18.793 -29.234 1.00 45.03 69 LEU A CA 1
ATOM 530 C C . LEU A 1 69 ? 14.975 -19.025 -27.741 1.00 45.03 69 LEU A C 1
ATOM 532 O O . LEU A 1 69 ? 14.991 -18.068 -26.967 1.00 45.03 69 LEU A O 1
ATOM 536 N N . ARG A 1 70 ? 15.233 -20.268 -27.307 1.00 43.16 70 ARG A N 1
ATOM 537 C CA . ARG A 1 70 ? 15.715 -20.522 -25.939 1.00 43.16 70 ARG A CA 1
ATOM 538 C C . ARG A 1 70 ? 17.061 -19.820 -25.737 1.00 43.16 70 ARG A C 1
ATOM 540 O O . ARG A 1 70 ? 18.034 -20.157 -26.398 1.00 43.16 70 ARG A O 1
ATOM 547 N N . GLY A 1 71 ? 17.099 -18.866 -24.807 1.00 49.81 71 GLY A N 1
ATOM 548 C CA . GLY A 1 71 ? 18.305 -18.106 -24.460 1.00 49.81 71 GLY A CA 1
ATOM 549 C C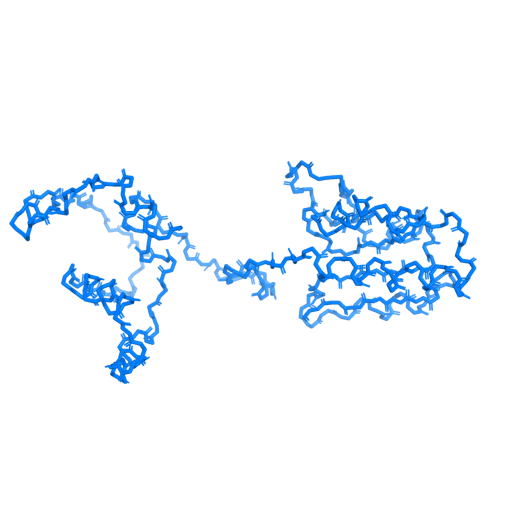 . GLY A 1 71 ? 18.497 -16.798 -25.233 1.00 49.81 71 GLY A C 1
ATOM 550 O O . GLY A 1 71 ? 19.482 -16.110 -24.991 1.00 49.81 71 GLY A O 1
ATOM 551 N N . VAL A 1 72 ? 17.573 -16.427 -26.127 1.00 50.28 72 VAL A N 1
ATOM 552 C CA . VAL A 1 72 ? 17.598 -15.109 -26.776 1.00 50.28 72 VAL A CA 1
ATOM 553 C C . VAL A 1 72 ? 16.797 -14.125 -25.927 1.00 50.28 72 VAL A C 1
ATOM 555 O O . VAL A 1 72 ? 15.575 -14.232 -25.832 1.00 50.28 72 VAL A O 1
ATOM 558 N N . ASP A 1 73 ? 17.483 -13.155 -25.324 1.00 59.62 73 ASP A N 1
ATOM 559 C CA . ASP A 1 73 ? 16.839 -11.999 -24.702 1.00 59.62 73 ASP A CA 1
ATOM 560 C C . ASP A 1 73 ? 16.276 -11.092 -25.806 1.00 59.62 73 ASP A C 1
ATOM 562 O O . ASP A 1 73 ? 16.992 -10.340 -26.477 1.00 59.62 73 ASP A O 1
ATOM 566 N N . LEU A 1 74 ? 14.967 -11.212 -26.025 1.00 51.88 74 LEU A N 1
ATOM 567 C CA . LEU A 1 74 ? 14.249 -10.477 -27.060 1.00 51.88 74 LEU A CA 1
ATOM 568 C C . LEU A 1 74 ? 14.311 -8.957 -26.824 1.00 51.88 74 LEU A C 1
ATOM 570 O O . LEU A 1 74 ? 14.359 -8.196 -27.789 1.00 51.88 74 LEU A O 1
ATOM 574 N N . CYS A 1 75 ? 14.361 -8.511 -25.564 1.00 50.38 75 CYS A N 1
ATOM 575 C CA . CYS A 1 75 ? 14.498 -7.099 -25.211 1.00 50.38 75 CYS A CA 1
ATOM 576 C C . CYS A 1 75 ? 15.890 -6.575 -25.574 1.00 50.38 75 CYS A C 1
ATOM 578 O O . CYS A 1 75 ? 16.004 -5.514 -26.192 1.00 50.38 75 CYS A O 1
ATOM 580 N N . ALA A 1 76 ? 16.948 -7.326 -25.260 1.00 53.38 76 ALA A N 1
ATOM 581 C CA . ALA A 1 76 ? 18.311 -6.969 -25.650 1.00 53.38 76 ALA A CA 1
ATOM 582 C C . ALA A 1 76 ? 18.473 -6.906 -27.179 1.00 53.38 76 ALA A C 1
ATOM 584 O O . ALA A 1 76 ? 19.076 -5.965 -27.701 1.00 53.38 76 ALA A O 1
ATOM 585 N N . ALA A 1 77 ? 17.878 -7.858 -27.906 1.00 56.41 77 ALA A N 1
ATOM 586 C CA . ALA A 1 77 ? 17.879 -7.872 -29.368 1.00 56.41 77 ALA A CA 1
ATOM 587 C C . ALA A 1 77 ? 17.163 -6.645 -29.962 1.00 56.41 77 ALA A C 1
ATOM 589 O O . ALA A 1 77 ? 17.690 -6.001 -30.870 1.00 56.41 77 ALA A O 1
ATOM 590 N N . LEU A 1 78 ? 16.001 -6.269 -29.416 1.00 55.44 78 LEU A N 1
ATOM 591 C CA . LEU A 1 78 ? 15.254 -5.087 -29.857 1.00 55.44 78 LEU A CA 1
ATOM 592 C C . LEU A 1 78 ? 15.999 -3.773 -29.563 1.00 55.44 78 LEU A C 1
ATOM 594 O O . LEU A 1 78 ? 15.997 -2.875 -30.405 1.00 55.44 78 LEU A O 1
ATOM 598 N N . ARG A 1 79 ? 16.690 -3.663 -28.419 1.00 54.47 79 ARG A N 1
ATOM 599 C CA . ARG A 1 79 ? 17.515 -2.486 -28.074 1.00 54.47 79 ARG A CA 1
ATOM 600 C C . ARG A 1 79 ? 18.727 -2.337 -28.995 1.00 54.47 79 ARG A C 1
ATOM 602 O O . ARG A 1 79 ? 18.991 -1.234 -29.472 1.00 54.47 79 ARG A O 1
ATOM 609 N N . LEU A 1 80 ? 19.397 -3.445 -29.320 1.00 53.78 80 LEU A N 1
ATOM 610 C CA . LEU A 1 80 ? 20.480 -3.476 -30.310 1.00 53.78 80 LEU A CA 1
ATOM 611 C C . LEU A 1 80 ? 19.998 -3.016 -31.693 1.00 53.78 80 LEU A C 1
ATOM 613 O O . LEU A 1 80 ? 20.674 -2.220 -32.344 1.00 53.78 80 LEU A O 1
ATOM 617 N N . CYS A 1 81 ? 18.809 -3.449 -32.122 1.00 52.28 81 CYS A N 1
ATOM 618 C CA . CYS A 1 81 ? 18.202 -2.981 -33.371 1.00 52.28 81 CYS A CA 1
ATOM 619 C C . CYS A 1 81 ? 17.857 -1.482 -33.349 1.00 52.28 81 CYS A C 1
ATOM 621 O O . CYS A 1 81 ? 17.905 -0.836 -34.393 1.00 52.28 81 CYS A O 1
ATOM 623 N N . ALA A 1 82 ? 17.555 -0.919 -32.177 1.00 56.88 82 ALA A N 1
ATOM 624 C CA . ALA A 1 82 ? 17.276 0.505 -31.989 1.00 56.88 82 ALA A CA 1
ATOM 625 C C . ALA A 1 82 ? 18.542 1.376 -31.818 1.00 56.88 82 ALA A C 1
ATOM 627 O O . ALA A 1 82 ? 18.426 2.565 -31.526 1.00 56.88 82 ALA A O 1
ATOM 628 N N . GLY A 1 83 ? 19.748 0.808 -31.956 1.00 58.97 83 GLY A N 1
ATOM 629 C CA . GLY A 1 83 ? 21.009 1.530 -31.742 1.00 58.97 83 GLY A CA 1
ATOM 630 C C . GLY A 1 83 ? 21.281 1.887 -30.276 1.00 58.97 83 GLY A C 1
ATOM 631 O O . GLY A 1 83 ? 22.131 2.730 -29.995 1.00 58.97 83 GLY A O 1
ATOM 632 N N . GLN A 1 84 ? 20.566 1.265 -29.337 1.00 52.78 84 GLN A N 1
ATOM 633 C CA . GLN A 1 84 ? 20.779 1.450 -27.906 1.00 52.78 84 GLN A CA 1
ATOM 634 C C . GLN A 1 84 ? 21.825 0.452 -27.407 1.00 52.78 84 GLN A C 1
ATOM 636 O O . GLN A 1 84 ? 21.844 -0.711 -27.816 1.00 52.78 84 GLN A O 1
ATOM 641 N N . ALA A 1 85 ? 22.700 0.903 -26.506 1.00 48.78 85 ALA A N 1
ATOM 642 C CA . ALA A 1 85 ? 23.658 0.013 -25.866 1.00 48.78 85 ALA A CA 1
ATOM 643 C C . ALA A 1 85 ? 22.913 -1.057 -25.040 1.00 48.78 85 ALA A C 1
ATOM 645 O O . ALA A 1 85 ? 21.938 -0.723 -24.355 1.00 48.78 85 ALA A O 1
ATOM 646 N N . PRO A 1 86 ? 23.345 -2.331 -25.083 1.00 49.97 86 PRO A N 1
ATOM 647 C CA . PRO A 1 86 ? 22.814 -3.341 -24.179 1.00 49.97 86 PRO A CA 1
ATOM 648 C C . PRO A 1 86 ? 23.106 -2.934 -22.724 1.00 49.97 86 PRO A C 1
ATOM 650 O O . PRO A 1 86 ? 24.110 -2.259 -22.468 1.00 49.97 86 PRO A O 1
ATOM 653 N N . PRO A 1 87 ? 22.247 -3.312 -21.761 1.00 52.22 87 PRO A N 1
ATOM 654 C CA . PRO A 1 87 ? 22.529 -3.054 -20.356 1.00 52.22 87 PRO A CA 1
ATOM 655 C C . PRO A 1 87 ? 23.852 -3.719 -19.961 1.00 52.22 87 PRO A C 1
ATOM 657 O O . PRO A 1 87 ? 24.185 -4.804 -20.444 1.00 52.22 87 PRO A O 1
ATOM 660 N N . ALA A 1 88 ? 24.618 -3.053 -19.096 1.00 53.50 88 ALA A N 1
ATOM 661 C CA . ALA A 1 88 ? 25.838 -3.632 -18.549 1.00 53.50 88 ALA A CA 1
ATOM 662 C C . ALA A 1 88 ? 25.510 -4.967 -17.849 1.00 53.50 88 ALA A C 1
ATOM 664 O O . ALA A 1 88 ? 24.461 -5.065 -17.203 1.00 53.50 88 ALA A O 1
ATOM 665 N N . PRO A 1 89 ? 26.374 -5.993 -17.964 1.00 45.91 89 PRO A N 1
ATOM 666 C CA . PRO A 1 89 ? 26.164 -7.247 -17.255 1.00 45.91 89 PRO A CA 1
ATOM 667 C C . PRO A 1 89 ? 26.103 -6.989 -15.741 1.00 45.91 89 PRO A C 1
ATOM 669 O O . PRO A 1 89 ? 26.790 -6.086 -15.246 1.00 45.91 89 PRO A O 1
ATOM 672 N N . PRO A 1 90 ? 25.298 -7.760 -14.991 1.00 43.53 90 PRO A N 1
ATOM 673 C CA . PRO A 1 90 ? 25.194 -7.581 -13.553 1.00 43.53 90 PRO A CA 1
ATOM 674 C C . PRO A 1 90 ? 26.564 -7.784 -12.901 1.00 43.53 90 PRO A C 1
ATOM 676 O O . PRO A 1 90 ? 27.269 -8.760 -13.165 1.00 43.53 90 PRO A O 1
ATOM 679 N N . VAL A 1 91 ? 26.939 -6.846 -12.032 1.00 47.78 91 VAL A N 1
ATOM 680 C CA . VAL A 1 91 ? 28.135 -6.960 -11.194 1.00 47.78 91 VAL A CA 1
ATOM 681 C C . VAL A 1 91 ? 27.931 -8.153 -10.255 1.00 47.78 91 VAL A C 1
ATOM 683 O O . VAL A 1 91 ? 26.880 -8.266 -9.619 1.00 47.78 91 VAL A O 1
ATOM 686 N N . ALA A 1 92 ? 28.906 -9.062 -10.170 1.00 40.34 92 ALA A N 1
ATOM 687 C CA . ALA A 1 92 ? 28.859 -10.187 -9.237 1.00 40.34 92 ALA A CA 1
ATOM 688 C C . ALA A 1 92 ? 28.719 -9.647 -7.798 1.00 40.34 92 ALA A C 1
ATOM 690 O O . ALA A 1 92 ? 29.645 -9.041 -7.265 1.00 40.34 92 ALA A O 1
ATOM 691 N N . GLY A 1 93 ? 27.524 -9.801 -7.215 1.00 46.88 93 GLY A N 1
ATOM 692 C CA . GLY A 1 93 ? 27.081 -9.100 -5.998 1.00 46.88 93 GLY A CA 1
ATOM 693 C C . GLY A 1 93 ? 25.690 -8.449 -6.101 1.00 46.88 93 GLY A C 1
ATOM 694 O O . GLY A 1 93 ? 25.241 -7.842 -5.134 1.00 46.88 93 GLY A O 1
ATOM 695 N N . GLY A 1 94 ? 25.021 -8.571 -7.255 1.00 39.56 94 GLY A N 1
ATOM 696 C CA . GLY A 1 94 ? 23.692 -8.020 -7.530 1.00 39.56 94 GLY A CA 1
ATOM 697 C C . GLY A 1 94 ? 22.609 -8.405 -6.518 1.00 39.56 94 GLY A C 1
ATOM 698 O O . GLY A 1 94 ? 22.547 -9.531 -6.021 1.00 39.56 94 GLY A O 1
ATOM 699 N N . SER A 1 95 ? 21.772 -7.416 -6.221 1.00 44.25 95 SER A N 1
ATOM 700 C CA . SER A 1 95 ? 20.686 -7.453 -5.252 1.00 44.25 95 SER A CA 1
ATOM 701 C C . SER A 1 95 ? 19.707 -8.619 -5.492 1.00 44.25 95 SER A C 1
ATOM 703 O O . SER A 1 95 ? 19.384 -8.910 -6.641 1.00 44.25 95 SER A O 1
ATOM 705 N N . PRO A 1 96 ? 19.171 -9.288 -4.450 1.00 41.50 96 PRO A N 1
ATOM 706 C CA . PRO A 1 96 ? 18.250 -10.425 -4.590 1.00 41.50 96 PRO A CA 1
ATOM 707 C C . PRO A 1 96 ? 16.852 -10.058 -5.128 1.00 41.50 96 PRO A C 1
ATOM 709 O O . PRO A 1 96 ? 15.921 -10.865 -5.038 1.00 41.50 96 PRO A O 1
ATOM 712 N N . TYR A 1 97 ? 16.667 -8.863 -5.688 1.00 49.62 97 TYR A N 1
ATOM 713 C CA . TYR A 1 97 ? 15.401 -8.438 -6.263 1.00 49.62 97 TYR A CA 1
ATOM 714 C C . TYR A 1 97 ? 15.202 -9.124 -7.620 1.00 49.62 97 TYR A C 1
ATOM 716 O O . TYR A 1 97 ? 15.618 -8.648 -8.669 1.00 49.62 97 TYR A O 1
ATOM 724 N N . PHE A 1 98 ? 14.520 -10.268 -7.606 1.00 42.72 98 PHE A N 1
ATOM 725 C CA . PHE A 1 98 ? 14.144 -11.037 -8.800 1.00 42.72 98 PHE A CA 1
ATOM 726 C C . PHE A 1 98 ? 13.345 -10.206 -9.836 1.00 42.72 98 PHE A C 1
ATOM 728 O O . PHE A 1 98 ? 13.311 -10.559 -11.011 1.00 42.72 98 PHE A O 1
ATOM 735 N N . CYS A 1 99 ? 12.755 -9.078 -9.419 1.00 50.56 99 CYS A N 1
ATOM 736 C CA . CYS A 1 99 ? 12.067 -8.123 -10.293 1.00 50.56 99 CYS A CA 1
ATOM 737 C C . CYS A 1 99 ? 12.981 -7.040 -10.904 1.00 50.56 99 CYS A C 1
ATOM 739 O O . CYS A 1 99 ? 12.548 -6.362 -11.825 1.00 50.56 99 CYS A O 1
ATOM 741 N N . GLU A 1 100 ? 14.231 -6.872 -10.450 1.00 51.12 100 GLU A N 1
ATOM 742 C CA . GLU A 1 100 ? 15.176 -5.899 -11.039 1.00 51.12 100 GLU A CA 1
ATOM 743 C C . GLU A 1 100 ? 15.859 -6.421 -12.312 1.00 51.12 100 GLU A C 1
ATOM 745 O O . GLU A 1 100 ? 16.461 -5.652 -13.061 1.00 51.12 100 GLU A O 1
ATOM 750 N N . HIS A 1 101 ? 15.796 -7.731 -12.566 1.00 50.91 101 HIS A N 1
ATOM 751 C CA . HIS A 1 101 ? 16.549 -8.376 -13.649 1.00 50.91 101 HIS A CA 1
ATOM 752 C C . HIS A 1 101 ? 15.692 -8.885 -14.806 1.00 50.91 101 HIS A C 1
ATOM 754 O O . HIS A 1 101 ? 16.226 -9.195 -15.868 1.00 50.91 101 HIS A O 1
ATOM 760 N N . ALA A 1 102 ? 14.377 -8.941 -14.629 1.00 48.19 102 ALA A N 1
ATOM 761 C CA . ALA A 1 102 ? 13.439 -9.157 -15.714 1.00 48.19 102 ALA A CA 1
ATOM 762 C C . ALA A 1 102 ? 12.677 -7.848 -15.924 1.00 48.19 102 ALA A C 1
ATOM 764 O O . ALA A 1 102 ? 12.241 -7.248 -14.947 1.00 48.19 102 ALA A O 1
ATOM 765 N N . ASP A 1 103 ? 12.498 -7.417 -17.176 1.00 51.94 103 ASP A N 1
ATOM 766 C CA . ASP A 1 103 ? 11.564 -6.356 -17.593 1.00 51.94 103 ASP A CA 1
ATOM 767 C C . ASP A 1 103 ? 10.099 -6.776 -17.279 1.00 51.94 103 ASP A C 1
ATOM 769 O O . ASP A 1 103 ? 9.225 -6.816 -18.149 1.00 51.94 103 ASP A O 1
ATOM 773 N N . CYS A 1 104 ? 9.810 -7.152 -16.031 1.00 55.09 104 CYS A N 1
ATOM 774 C CA . CYS A 1 104 ? 8.490 -7.450 -15.513 1.00 55.09 104 CYS A CA 1
ATOM 775 C C . CYS A 1 104 ? 7.752 -6.122 -15.405 1.00 55.09 104 CYS A C 1
ATOM 777 O O . CYS A 1 104 ? 7.757 -5.453 -14.374 1.00 55.09 104 CYS A O 1
ATOM 779 N N . GLN A 1 105 ? 7.143 -5.706 -16.512 1.00 59.03 105 GLN A N 1
ATOM 780 C CA . GLN A 1 105 ? 6.233 -4.580 -16.485 1.00 59.03 105 GLN A CA 1
ATOM 781 C C . GLN A 1 105 ? 5.014 -4.987 -15.670 1.00 59.03 105 GLN A C 1
ATOM 783 O O . GLN A 1 105 ? 4.224 -5.833 -16.081 1.00 59.03 105 GLN A O 1
ATOM 788 N N . GLU A 1 106 ? 4.866 -4.376 -14.504 1.00 71.75 106 GLU A N 1
ATOM 789 C CA . GLU A 1 106 ? 3.646 -4.466 -13.724 1.00 71.75 106 GLU A CA 1
ATOM 790 C C . GLU A 1 106 ? 2.485 -3.882 -14.553 1.00 71.75 106 GLU A C 1
ATOM 792 O O . GLU A 1 106 ? 2.465 -2.688 -14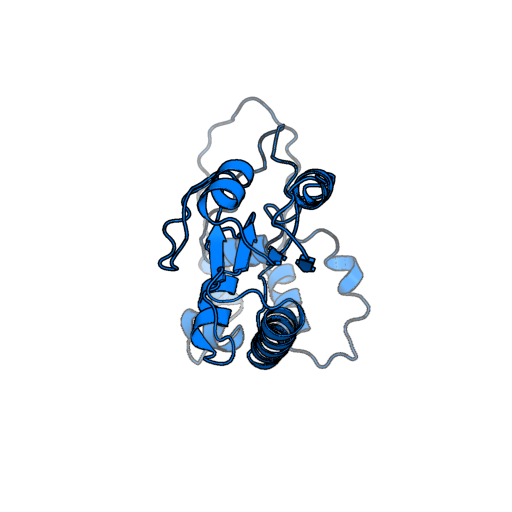.893 1.00 71.75 106 GLU A O 1
ATOM 797 N N . VAL A 1 107 ? 1.538 -4.741 -14.947 1.00 82.94 107 VAL A N 1
ATOM 798 C CA . VAL A 1 107 ? 0.362 -4.352 -15.736 1.00 82.94 107 VAL A CA 1
ATOM 799 C C . VAL A 1 107 ? -0.841 -4.220 -14.812 1.00 82.94 107 VAL A C 1
ATOM 801 O O . VAL A 1 107 ? -1.556 -5.179 -14.534 1.00 82.94 107 VAL A O 1
ATOM 804 N N . TRP A 1 108 ? -1.087 -2.992 -14.372 1.00 91.38 108 TRP A N 1
ATOM 805 C CA . TRP A 1 108 ? -2.324 -2.621 -13.694 1.00 91.38 108 TRP A CA 1
ATOM 806 C C . TRP A 1 108 ? -3.413 -2.306 -14.716 1.00 91.38 108 TRP A C 1
ATOM 808 O O . TRP A 1 108 ? -3.269 -1.356 -15.490 1.00 91.38 108 TRP A O 1
ATOM 818 N N . THR A 1 109 ? -4.501 -3.077 -14.719 1.00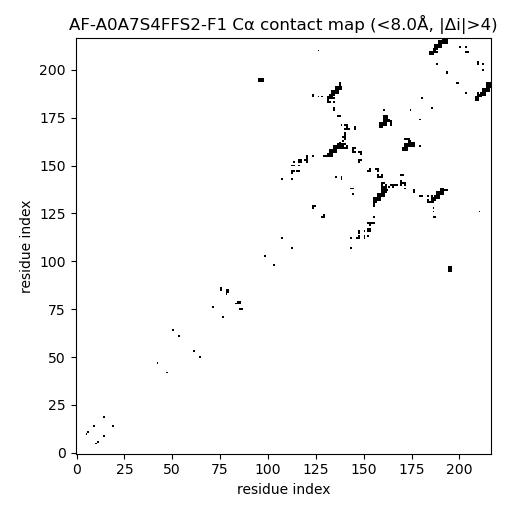 95.19 109 THR A N 1
ATOM 819 C CA . THR A 1 109 ? -5.688 -2.756 -15.521 1.00 95.19 109 THR A CA 1
ATOM 820 C C . THR A 1 109 ? -6.675 -1.939 -14.695 1.00 95.19 109 THR A C 1
ATOM 822 O O . THR A 1 109 ? -6.637 -1.943 -13.463 1.00 95.19 109 THR A O 1
ATOM 825 N N . THR A 1 110 ? -7.574 -1.219 -15.363 1.00 96.62 110 THR A N 1
ATOM 826 C CA . THR A 1 110 ? -8.633 -0.469 -14.676 1.00 96.62 110 THR A CA 1
ATOM 827 C C . THR A 1 110 ? -9.514 -1.399 -13.843 1.00 96.62 110 THR A C 1
ATOM 829 O O . THR A 1 110 ? -9.890 -1.049 -12.727 1.00 96.62 110 THR A O 1
ATOM 832 N N . GLU A 1 111 ? -9.793 -2.600 -14.348 1.00 97.12 111 GLU A N 1
ATOM 833 C CA . GLU A 1 111 ? -10.588 -3.617 -13.664 1.00 97.12 111 GLU A CA 1
ATOM 834 C C . GLU A 1 111 ? -9.883 -4.126 -12.404 1.00 97.12 111 GLU A C 1
ATOM 836 O O . GLU A 1 111 ? -10.514 -4.193 -11.350 1.00 97.12 111 GLU A O 1
ATOM 841 N N . SER A 1 112 ? -8.582 -4.443 -12.474 1.00 96.00 112 SER A N 1
ATOM 842 C CA . SER A 1 112 ? -7.853 -4.964 -11.313 1.00 96.00 112 SER A CA 1
ATOM 843 C C . SER A 1 112 ? -7.668 -3.905 -10.228 1.00 96.00 112 SER A C 1
ATOM 845 O O . SER A 1 112 ? -7.909 -4.184 -9.054 1.00 96.00 112 SER A O 1
ATOM 847 N N . VAL A 1 113 ? -7.335 -2.668 -10.611 1.00 97.56 113 VAL A N 1
ATOM 848 C CA . VAL A 1 113 ? -7.237 -1.538 -9.675 1.00 97.56 113 VAL A CA 1
ATOM 849 C C . VAL A 1 113 ? -8.599 -1.227 -9.051 1.00 97.56 113 VAL A C 1
ATOM 851 O O . VAL A 1 113 ? -8.678 -1.005 -7.846 1.00 97.56 113 VAL A O 1
ATOM 854 N N . GLY A 1 114 ? -9.676 -1.234 -9.841 1.00 98.19 114 GLY A N 1
ATOM 855 C CA . GLY A 1 114 ? -11.032 -0.985 -9.351 1.00 98.19 114 GLY A CA 1
ATOM 856 C C . GLY A 1 114 ? -11.510 -2.056 -8.369 1.00 98.19 114 GLY A C 1
ATOM 857 O O . GLY A 1 114 ? -12.028 -1.724 -7.303 1.00 98.19 114 GLY A O 1
ATOM 858 N N . ALA A 1 115 ? -11.281 -3.333 -8.685 1.00 98.00 115 ALA A N 1
ATOM 859 C CA . ALA A 1 115 ? -11.618 -4.444 -7.798 1.00 98.00 115 ALA A CA 1
ATOM 860 C C . ALA A 1 115 ? -10.815 -4.393 -6.488 1.00 98.00 115 ALA A C 1
ATOM 862 O O . ALA A 1 115 ? -11.382 -4.566 -5.408 1.00 98.00 115 ALA A O 1
ATOM 863 N N . LEU A 1 116 ? -9.512 -4.095 -6.565 1.00 97.88 116 LEU A N 1
ATOM 864 C CA . LEU A 1 116 ? -8.672 -3.926 -5.380 1.00 97.88 116 LEU A CA 1
ATOM 865 C C . LEU A 1 116 ? -9.132 -2.737 -4.528 1.00 97.88 116 LEU A C 1
ATOM 867 O O . LEU A 1 116 ? -9.204 -2.854 -3.308 1.00 97.88 116 LEU A O 1
ATOM 871 N N . ALA A 1 117 ? -9.497 -1.616 -5.149 1.00 98.44 117 ALA A N 1
ATOM 872 C CA . ALA A 1 117 ? -10.016 -0.456 -4.434 1.00 98.44 117 ALA A CA 1
ATOM 873 C C . ALA A 1 117 ? -11.312 -0.779 -3.672 1.00 98.44 117 ALA A C 1
ATOM 875 O O . ALA A 1 117 ? -11.418 -0.475 -2.486 1.00 98.44 117 ALA A O 1
ATOM 876 N N . GLN A 1 118 ? -12.263 -1.465 -4.312 1.00 98.38 118 GLN A N 1
ATOM 877 C CA . GLN A 1 118 ? -13.500 -1.905 -3.656 1.00 98.38 118 GLN A CA 1
ATOM 878 C C . GLN A 1 118 ? -13.233 -2.878 -2.504 1.00 98.38 118 GLN A C 1
ATOM 880 O O . GLN A 1 118 ? -13.849 -2.762 -1.444 1.00 98.38 118 GLN A O 1
ATOM 885 N N . TYR A 1 119 ? -12.300 -3.818 -2.692 1.00 98.31 119 TYR A N 1
ATOM 886 C CA . TYR A 1 119 ? -11.867 -4.715 -1.624 1.00 98.31 119 TYR A CA 1
ATOM 887 C C . TYR A 1 119 ? -11.340 -3.917 -0.426 1.00 98.31 119 TYR A C 1
ATOM 889 O O . TYR A 1 119 ? -11.835 -4.089 0.688 1.00 98.31 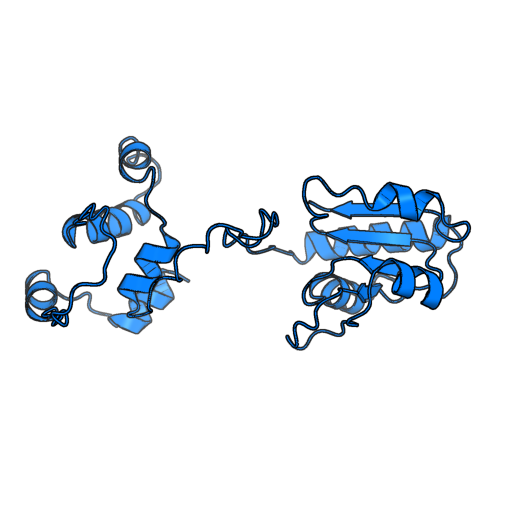119 TYR A O 1
ATOM 897 N N . LEU A 1 120 ? -10.380 -3.016 -0.659 1.00 98.19 120 LEU A N 1
ATOM 898 C CA . LEU A 1 120 ? -9.749 -2.211 0.387 1.00 98.19 120 LEU A CA 1
ATOM 899 C C . LEU A 1 120 ? -10.766 -1.338 1.127 1.00 98.19 120 LEU A C 1
ATOM 901 O O . LEU A 1 120 ? -10.741 -1.305 2.354 1.00 98.19 120 LEU A O 1
ATOM 905 N N . GLU A 1 121 ? -11.697 -0.701 0.416 1.00 98.00 121 GLU A N 1
ATOM 906 C CA . GLU A 1 121 ? -12.781 0.074 1.028 1.00 98.00 121 GLU A CA 1
ATOM 907 C C . GLU A 1 121 ? -13.659 -0.797 1.941 1.00 98.00 121 GLU A C 1
ATOM 909 O O . GLU A 1 121 ? -13.924 -0.434 3.089 1.00 98.00 121 GLU A O 1
ATOM 914 N N . GLY A 1 122 ? -14.035 -2.000 1.493 1.00 97.94 122 GLY A N 1
ATOM 915 C CA . GLY A 1 122 ? -14.762 -2.954 2.333 1.00 97.94 122 GLY A CA 1
ATOM 916 C C . GLY A 1 122 ? -13.994 -3.328 3.608 1.00 97.94 122 GLY A C 1
ATOM 917 O O . GLY A 1 122 ? -14.591 -3.463 4.680 1.00 97.94 122 GLY A O 1
ATOM 918 N N . ARG A 1 123 ? -12.660 -3.446 3.532 1.00 98.19 123 ARG A N 1
ATOM 919 C CA . ARG A 1 123 ? -11.804 -3.709 4.703 1.00 98.19 123 ARG A CA 1
ATOM 920 C C . ARG A 1 123 ? -11.713 -2.506 5.638 1.00 98.19 123 ARG A C 1
ATOM 922 O O . ARG A 1 123 ? -11.838 -2.683 6.848 1.00 98.19 123 ARG A O 1
ATOM 929 N N . VAL A 1 124 ? -11.557 -1.295 5.103 1.00 97.62 124 VAL A N 1
ATOM 930 C CA . VAL A 1 124 ? -11.552 -0.034 5.870 1.00 97.62 124 VAL A CA 1
ATOM 931 C C . VAL A 1 124 ? -12.826 0.087 6.708 1.00 97.62 124 VAL A C 1
ATOM 933 O O . VAL A 1 124 ? -12.749 0.342 7.915 1.00 97.62 124 VAL A O 1
ATOM 936 N N . GLN A 1 125 ? -13.984 -0.181 6.098 1.00 97.38 125 GLN A N 1
ATOM 937 C CA . GLN A 1 125 ? -15.281 -0.165 6.775 1.00 97.38 125 GLN A CA 1
ATOM 938 C C . GLN A 1 125 ? -15.391 -1.267 7.837 1.00 97.38 125 GLN A C 1
ATOM 940 O O . GLN A 1 125 ? -15.742 -0.987 8.986 1.00 97.38 125 GLN A O 1
ATOM 945 N N . ALA A 1 126 ? -15.048 -2.512 7.489 1.00 98.06 126 ALA A N 1
ATOM 946 C CA . ALA A 1 126 ? -15.151 -3.655 8.398 1.00 98.06 126 ALA A CA 1
ATOM 947 C C . ALA A 1 126 ? -14.257 -3.510 9.641 1.00 98.06 126 ALA A C 1
ATOM 949 O O . ALA A 1 126 ? -14.670 -3.850 10.750 1.00 98.06 126 ALA A O 1
ATOM 950 N N . LEU A 1 127 ? -13.047 -2.975 9.467 1.00 97.38 127 LEU A N 1
ATOM 951 C CA . LEU A 1 127 ? -12.078 -2.764 10.543 1.00 97.38 127 LEU A CA 1
ATOM 952 C C . LEU A 1 127 ? -12.325 -1.477 11.335 1.00 97.38 127 LEU A C 1
ATOM 954 O O . LEU A 1 127 ? -11.625 -1.231 12.317 1.00 97.38 127 LEU A O 1
ATOM 958 N N . ARG A 1 128 ? -13.290 -0.643 10.914 1.00 96.38 128 ARG A N 1
ATOM 959 C CA . ARG A 1 128 ? -13.510 0.706 11.460 1.00 96.38 128 ARG A CA 1
ATOM 960 C C . ARG A 1 128 ? -12.197 1.488 11.495 1.00 96.38 128 ARG A C 1
ATOM 962 O O . ARG A 1 128 ? -11.822 2.069 12.514 1.00 96.38 128 ARG A O 1
ATOM 969 N N . ALA A 1 129 ? -11.462 1.450 10.382 1.00 91.06 129 ALA A N 1
ATOM 970 C CA . ALA A 1 129 ? -10.133 2.044 10.302 1.00 91.06 129 ALA A CA 1
ATOM 971 C C . ALA A 1 129 ? -10.156 3.571 10.514 1.00 91.06 129 ALA A C 1
ATOM 973 O O . ALA A 1 129 ? -9.140 4.123 10.940 1.00 91.06 129 ALA A O 1
ATOM 974 N N . GLY A 1 130 ? -11.311 4.216 10.305 1.00 90.62 130 GLY A N 1
ATOM 975 C CA . GLY A 1 130 ? -11.468 5.668 10.380 1.00 90.62 130 GLY A CA 1
ATOM 976 C C . GLY A 1 130 ? -10.649 6.348 9.288 1.00 90.62 130 GLY A C 1
ATOM 977 O O . GLY A 1 130 ? -10.454 5.777 8.218 1.00 90.62 130 GLY A O 1
ATOM 978 N N . ASP A 1 131 ? -10.089 7.514 9.599 1.00 93.75 131 ASP A N 1
ATOM 979 C CA . ASP A 1 131 ? -9.258 8.285 8.662 1.00 93.75 131 ASP A CA 1
ATOM 980 C C . ASP A 1 131 ? -7.806 7.782 8.580 1.00 93.75 131 ASP A C 1
ATOM 982 O O . ASP A 1 131 ? -6.931 8.445 8.018 1.00 93.75 131 ASP A O 1
ATOM 986 N N . ARG A 1 132 ? -7.506 6.616 9.171 1.00 97.12 132 ARG A N 1
ATOM 987 C CA . ARG A 1 132 ? -6.159 6.044 9.116 1.00 97.12 132 ARG A CA 1
ATOM 988 C C . ARG A 1 132 ? -5.840 5.647 7.672 1.00 97.12 132 ARG A C 1
ATOM 990 O O . ARG A 1 132 ? -6.646 4.945 7.052 1.00 97.12 132 ARG A O 1
ATOM 997 N N . PRO A 1 133 ? -4.679 6.054 7.133 1.00 98.31 133 PRO A N 1
ATOM 998 C CA . PRO A 1 133 ? -4.315 5.719 5.767 1.00 98.31 133 PRO A CA 1
ATOM 999 C C . PRO A 1 133 ? -4.025 4.224 5.627 1.00 98.31 133 PRO A C 1
ATOM 1001 O O . PRO A 1 133 ? -3.643 3.544 6.585 1.00 98.31 133 PRO A O 1
ATOM 1004 N N . ILE A 1 134 ? -4.147 3.735 4.397 1.00 98.62 134 ILE A N 1
ATOM 1005 C CA . ILE A 1 134 ? -3.530 2.475 3.982 1.00 98.62 134 ILE A CA 1
ATOM 1006 C C . ILE A 1 134 ? -2.078 2.795 3.630 1.00 98.62 134 ILE A C 1
ATOM 1008 O O . ILE A 1 134 ? -1.821 3.747 2.893 1.00 98.62 134 ILE A O 1
ATOM 1012 N N . VAL A 1 135 ? -1.124 2.019 4.138 1.00 98.69 135 VAL A N 1
ATOM 1013 C CA . VAL A 1 135 ? 0.298 2.213 3.812 1.00 98.69 135 VAL A CA 1
ATOM 1014 C C . VAL A 1 135 ? 0.761 1.096 2.891 1.00 98.69 135 VAL A C 1
ATOM 1016 O O . VAL A 1 135 ? 0.721 -0.075 3.262 1.00 98.69 135 VAL A O 1
ATOM 1019 N N . GLU A 1 136 ? 1.209 1.469 1.696 1.00 98.50 136 GLU A N 1
ATOM 1020 C CA . GLU A 1 136 ? 1.912 0.587 0.772 1.00 98.50 136 GLU A CA 1
ATOM 1021 C C . GLU A 1 136 ? 3.414 0.623 1.089 1.00 98.50 136 GLU A C 1
ATOM 1023 O O . GLU A 1 136 ? 4.036 1.687 1.047 1.00 98.50 136 GLU A O 1
ATOM 1028 N N . VAL A 1 137 ? 3.998 -0.524 1.435 1.00 98.06 137 VAL A N 1
ATOM 1029 C CA . VAL A 1 137 ? 5.424 -0.666 1.766 1.00 98.06 137 VAL A CA 1
ATOM 1030 C C . VAL A 1 137 ? 6.168 -1.398 0.656 1.00 98.06 137 VAL A C 1
ATOM 1032 O O . VAL A 1 137 ? 5.685 -2.405 0.131 1.00 98.06 137 VAL A O 1
ATOM 1035 N N . GLY A 1 138 ? 7.358 -0.897 0.323 1.00 96.38 138 GLY A N 1
ATOM 1036 C CA . GLY A 1 138 ? 8.086 -1.365 -0.857 1.00 96.38 138 GLY A CA 1
ATOM 1037 C C . GLY A 1 138 ? 7.365 -0.961 -2.142 1.00 96.38 138 GLY A C 1
ATOM 1038 O O . GLY A 1 138 ? 7.273 -1.752 -3.072 1.00 96.38 138 GLY A O 1
ATOM 1039 N N . ALA A 1 139 ? 6.770 0.235 -2.156 1.00 95.94 139 ALA A N 1
ATOM 1040 C CA . ALA A 1 139 ? 5.907 0.699 -3.240 1.00 95.94 139 ALA A CA 1
ATOM 1041 C C . ALA A 1 139 ? 6.675 1.027 -4.534 1.00 95.94 139 ALA A C 1
ATOM 1043 O O . ALA A 1 139 ? 6.063 1.416 -5.537 1.00 95.94 139 ALA A O 1
ATOM 1044 N N . GLY A 1 140 ? 8.011 0.974 -4.497 1.00 94.00 140 GLY A N 1
ATOM 1045 C CA . GLY A 1 140 ? 8.864 1.472 -5.559 1.00 94.00 140 GLY A CA 1
ATOM 1046 C C . GLY A 1 140 ? 8.491 2.923 -5.897 1.00 94.00 140 GLY A C 1
ATOM 1047 O O . GLY A 1 140 ? 8.455 3.777 -5.008 1.00 94.00 140 GLY A O 1
ATOM 1048 N N . PRO A 1 141 ? 8.112 3.223 -7.153 1.00 93.88 141 PRO A N 1
ATOM 1049 C CA . PRO A 1 141 ? 7.719 4.568 -7.552 1.00 93.88 141 PRO A CA 1
ATOM 1050 C C . PRO A 1 141 ? 6.345 5.021 -7.041 1.00 93.88 141 PRO A C 1
ATOM 1052 O O . PRO A 1 141 ? 5.962 6.142 -7.340 1.00 93.88 141 PRO A O 1
ATOM 1055 N N . GLY A 1 142 ? 5.560 4.189 -6.346 1.00 95.44 142 GLY A N 1
ATOM 1056 C CA . GLY A 1 142 ? 4.240 4.571 -5.818 1.00 95.44 142 GLY A CA 1
ATOM 1057 C C . GLY A 1 142 ? 3.108 4.602 -6.852 1.00 95.44 142 GLY A C 1
ATOM 1058 O O . GLY A 1 142 ? 2.069 5.240 -6.648 1.00 95.44 142 GLY A O 1
ATOM 1059 N N . ARG A 1 143 ? 3.287 3.916 -7.988 1.00 95.31 143 ARG A N 1
ATOM 1060 C CA . ARG A 1 143 ? 2.309 3.897 -9.088 1.00 95.31 143 ARG A CA 1
ATOM 1061 C C . ARG A 1 143 ? 0.973 3.276 -8.670 1.00 95.31 143 ARG A C 1
ATOM 1063 O O . ARG A 1 143 ? -0.068 3.820 -9.043 1.00 95.31 143 ARG A O 1
ATOM 1070 N N . LEU A 1 144 ? 0.988 2.173 -7.916 1.00 96.31 144 LEU A N 1
ATOM 1071 C CA . LEU A 1 144 ? -0.229 1.497 -7.460 1.00 96.31 144 LEU A CA 1
ATOM 1072 C C . LEU A 1 144 ? -1.026 2.385 -6.496 1.00 96.31 144 LEU A C 1
ATOM 1074 O O . LEU A 1 144 ? -2.190 2.666 -6.783 1.00 96.31 144 LEU A O 1
ATOM 1078 N N . ALA A 1 145 ? -0.411 2.916 -5.431 1.00 97.75 145 ALA A N 1
ATOM 1079 C CA . ALA A 1 145 ? -1.065 3.894 -4.556 1.00 97.75 145 ALA A CA 1
ATOM 1080 C C . ALA A 1 145 ? -1.674 5.071 -5.335 1.00 97.75 145 ALA A C 1
ATOM 1082 O O . ALA A 1 145 ? -2.817 5.462 -5.093 1.00 97.75 145 ALA A O 1
ATOM 1083 N N . ALA A 1 146 ? -0.946 5.631 -6.307 1.00 97.25 146 ALA A N 1
ATOM 1084 C CA . ALA A 1 146 ? -1.453 6.728 -7.126 1.00 97.25 146 ALA A CA 1
ATOM 1085 C C . ALA A 1 146 ? -2.640 6.323 -8.018 1.00 97.25 146 ALA A C 1
ATOM 1087 O O . ALA A 1 146 ? -3.517 7.145 -8.286 1.00 97.25 146 ALA A O 1
ATOM 1088 N N . LEU A 1 147 ? -2.677 5.087 -8.520 1.00 97.00 147 LEU A N 1
ATOM 1089 C CA . LEU A 1 147 ? -3.820 4.554 -9.265 1.00 97.00 147 LEU A CA 1
ATOM 1090 C C . LEU A 1 147 ? -5.026 4.336 -8.344 1.00 97.00 147 LEU A C 1
ATOM 1092 O O . LEU A 1 147 ? -6.109 4.815 -8.668 1.00 97.00 147 LEU A O 1
ATOM 1096 N N . LEU A 1 148 ? -4.828 3.711 -7.181 1.00 98.12 148 LEU A N 1
ATOM 1097 C CA . LEU A 1 148 ? -5.880 3.464 -6.190 1.00 98.12 148 LEU A CA 1
ATOM 1098 C C . LEU A 1 148 ? -6.525 4.766 -5.708 1.00 98.12 148 LEU A C 1
ATOM 1100 O O . LEU A 1 148 ? -7.745 4.898 -5.758 1.00 98.12 148 LEU A O 1
ATOM 1104 N N . ASN A 1 149 ? -5.719 5.767 -5.345 1.00 98.06 149 ASN A N 1
ATOM 1105 C CA . ASN A 1 149 ? -6.224 7.076 -4.921 1.00 98.06 149 ASN A CA 1
ATOM 1106 C C . ASN A 1 149 ? -7.029 7.789 -6.022 1.00 98.06 149 ASN A C 1
ATOM 1108 O O . ASN A 1 149 ? -7.968 8.521 -5.725 1.00 98.06 149 ASN A O 1
ATOM 1112 N N . ARG A 1 150 ? -6.689 7.577 -7.301 1.00 97.69 150 ARG A N 1
ATOM 1113 C CA . ARG A 1 150 ? -7.410 8.178 -8.436 1.00 97.69 150 ARG A CA 1
ATOM 1114 C C . ARG A 1 150 ? -8.749 7.514 -8.738 1.00 97.69 150 ARG A C 1
ATOM 1116 O O . ARG A 1 150 ? -9.537 8.100 -9.472 1.00 97.69 150 ARG A O 1
ATOM 1123 N N . THR A 1 151 ? -9.019 6.325 -8.198 1.00 97.88 151 THR A N 1
ATOM 1124 C CA . THR A 1 151 ? -10.301 5.643 -8.435 1.00 97.88 151 THR A CA 1
ATOM 1125 C C . THR A 1 151 ? -11.488 6.397 -7.840 1.00 97.88 151 THR A C 1
ATOM 1127 O O . THR A 1 151 ? -12.591 6.291 -8.367 1.00 97.88 151 THR A O 1
ATOM 1130 N N . GLY A 1 152 ? -11.285 7.119 -6.730 1.00 97.12 152 GLY A N 1
ATOM 1131 C CA . GLY A 1 152 ? -12.378 7.677 -5.928 1.00 97.12 152 GLY A CA 1
ATOM 1132 C C . GLY A 1 152 ? -13.251 6.618 -5.237 1.00 97.12 152 GLY A C 1
ATOM 1133 O O . GLY A 1 152 ? -14.306 6.960 -4.715 1.00 97.12 152 GLY A O 1
ATOM 1134 N N . LEU A 1 153 ? -12.835 5.343 -5.246 1.00 97.81 153 LEU A N 1
ATOM 1135 C CA . LEU A 1 153 ? -13.574 4.219 -4.656 1.00 97.81 153 LEU A CA 1
ATOM 1136 C C . LEU A 1 153 ? -13.140 3.896 -3.221 1.00 97.81 153 LEU A C 1
ATOM 1138 O O . LEU A 1 153 ? -13.822 3.127 -2.552 1.00 97.81 153 LEU A O 1
ATOM 1142 N N . ILE A 1 154 ? -12.017 4.458 -2.764 1.00 96.56 154 ILE A N 1
ATOM 1143 C CA . ILE A 1 154 ? -11.504 4.299 -1.400 1.00 96.56 154 ILE A CA 1
ATOM 1144 C C . ILE A 1 154 ? -11.672 5.631 -0.676 1.00 96.56 154 ILE A C 1
ATOM 1146 O O . ILE A 1 154 ? -11.246 6.673 -1.173 1.00 96.56 154 ILE A O 1
ATOM 1150 N N . SER A 1 155 ? -12.292 5.589 0.496 1.00 96.31 155 SER A N 1
ATOM 1151 C CA . SER A 1 155 ? -12.533 6.755 1.349 1.00 96.31 155 SER A CA 1
ATOM 1152 C C . SER A 1 155 ? -11.262 7.262 2.034 1.00 96.31 155 SER A C 1
ATOM 1154 O O . SER A 1 155 ? -11.119 8.462 2.270 1.00 96.31 155 SER A O 1
ATOM 1156 N N . THR A 1 156 ? -10.320 6.362 2.323 1.00 96.69 156 THR A N 1
ATOM 1157 C CA . THR A 1 156 ? -9.019 6.690 2.913 1.00 96.69 156 THR A CA 1
ATOM 1158 C C . THR A 1 156 ? -7.910 6.770 1.869 1.00 96.69 156 THR A C 1
ATOM 1160 O O . THR A 1 156 ? -7.954 6.147 0.807 1.00 96.69 156 THR A O 1
ATOM 1163 N N . ARG A 1 157 ? -6.863 7.523 2.202 1.00 98.00 157 ARG A N 1
ATOM 1164 C CA . ARG A 1 157 ? -5.692 7.692 1.345 1.00 98.00 157 ARG A CA 1
ATOM 1165 C C . ARG A 1 157 ? -4.788 6.462 1.402 1.00 98.00 157 ARG A C 1
ATOM 1167 O O . ARG A 1 157 ? -4.483 5.955 2.480 1.00 98.00 157 ARG A O 1
ATOM 1174 N N . VAL A 1 158 ? -4.273 6.059 0.243 1.00 98.50 158 VAL A N 1
ATOM 1175 C CA . VAL A 1 158 ? -3.161 5.109 0.122 1.00 98.50 158 VAL A CA 1
ATOM 1176 C C . VAL A 1 158 ? -1.845 5.886 0.061 1.00 98.50 158 VAL A C 1
ATOM 1178 O O . VAL A 1 158 ? -1.682 6.769 -0.786 1.00 98.50 158 VAL A O 1
ATOM 1181 N N . ILE A 1 159 ? -0.912 5.592 0.962 1.00 98.56 159 ILE A N 1
ATOM 1182 C CA . ILE A 1 159 ? 0.403 6.239 1.046 1.00 98.56 159 ILE A CA 1
ATOM 1183 C C . ILE A 1 159 ? 1.467 5.247 0.585 1.00 98.56 159 ILE A C 1
ATOM 1185 O O . ILE A 1 159 ? 1.670 4.223 1.232 1.00 98.56 159 ILE A O 1
ATOM 1189 N N . ALA A 1 160 ? 2.148 5.567 -0.515 1.00 98.31 160 ALA A N 1
ATOM 1190 C CA . ALA A 1 160 ? 3.294 4.810 -1.002 1.00 98.31 160 ALA A CA 1
ATOM 1191 C C . ALA A 1 160 ? 4.555 5.154 -0.210 1.00 98.31 160 ALA A C 1
ATOM 1193 O O . ALA A 1 160 ? 4.919 6.327 -0.087 1.00 98.31 160 ALA A O 1
ATOM 1194 N N . THR A 1 161 ? 5.237 4.125 0.286 1.00 98.31 161 THR A N 1
ATOM 1195 C CA . THR A 1 161 ? 6.512 4.251 0.991 1.00 98.31 161 THR A CA 1
ATOM 1196 C C . THR A 1 161 ? 7.538 3.273 0.451 1.00 98.31 161 THR A C 1
ATOM 1198 O O . THR A 1 161 ? 7.237 2.112 0.164 1.00 98.31 161 THR A O 1
ATOM 1201 N N . ASP A 1 162 ? 8.764 3.760 0.318 1.00 97.12 162 ASP A N 1
ATOM 1202 C CA . ASP A 1 162 ? 9.922 2.956 -0.054 1.00 97.12 162 ASP A CA 1
ATOM 1203 C C . ASP A 1 162 ? 11.177 3.549 0.593 1.00 97.12 162 ASP A C 1
ATOM 1205 O O . ASP A 1 162 ? 11.174 4.708 0.996 1.00 97.12 162 ASP A O 1
ATOM 1209 N N . ILE A 1 163 ? 12.256 2.777 0.710 1.00 95.69 163 ILE A N 1
ATOM 1210 C CA . ILE A 1 163 ? 13.528 3.300 1.222 1.00 95.69 163 ILE A CA 1
ATOM 1211 C C . ILE A 1 163 ? 14.219 4.208 0.199 1.00 95.69 163 ILE A C 1
ATOM 1213 O O . ILE A 1 163 ? 14.972 5.101 0.587 1.00 95.69 163 ILE A O 1
ATOM 1217 N N . GLN A 1 164 ? 13.962 3.988 -1.092 1.00 93.75 164 GLN A N 1
ATOM 1218 C CA . GLN A 1 164 ? 14.513 4.794 -2.177 1.00 93.75 164 GLN A CA 1
ATOM 1219 C C . GLN A 1 164 ? 13.518 5.871 -2.618 1.00 93.75 164 GLN A C 1
ATOM 1221 O O . GLN A 1 164 ? 12.308 5.652 -2.634 1.00 93.75 164 GLN A O 1
ATOM 1226 N N . ASP A 1 165 ? 14.037 7.038 -2.998 1.00 93.06 165 ASP A N 1
ATOM 1227 C CA . ASP A 1 165 ? 13.274 8.027 -3.760 1.00 93.06 165 ASP A CA 1
ATOM 1228 C C . ASP A 1 165 ? 13.428 7.711 -5.249 1.00 93.06 165 ASP A C 1
ATOM 1230 O O . ASP A 1 165 ? 14.535 7.731 -5.789 1.00 93.06 165 ASP A O 1
ATOM 1234 N N . PHE A 1 166 ? 12.315 7.407 -5.908 1.00 89.75 166 PHE A N 1
ATOM 1235 C CA . PHE A 1 166 ? 12.302 7.076 -7.329 1.00 89.75 166 PHE A CA 1
ATOM 1236 C C . PHE A 1 166 ? 12.105 8.309 -8.225 1.00 89.75 166 PHE A C 1
ATOM 1238 O O . PHE A 1 166 ? 12.338 8.230 -9.427 1.00 89.75 166 PHE A O 1
ATOM 1245 N N . GLY A 1 167 ? 11.652 9.454 -7.698 1.00 83.69 167 GLY A N 1
ATOM 1246 C CA . GLY A 1 167 ? 11.505 10.701 -8.464 1.00 83.69 167 GLY A CA 1
ATOM 1247 C C . GLY A 1 167 ? 10.549 10.656 -9.675 1.00 83.69 167 GLY A C 1
ATOM 1248 O O . GLY A 1 167 ? 10.511 11.595 -10.467 1.00 83.69 167 GLY A O 1
ATOM 1249 N N . HIS A 1 168 ? 9.763 9.589 -9.857 1.00 75.00 168 HIS A N 1
ATOM 1250 C CA . HIS A 1 168 ? 8.994 9.320 -11.086 1.00 75.00 168 HIS A CA 1
ATOM 1251 C C . HIS A 1 168 ? 7.597 9.972 -11.139 1.00 75.00 168 HIS A C 1
ATOM 1253 O O . HIS A 1 168 ? 6.707 9.498 -11.844 1.00 75.00 168 HIS A O 1
ATOM 1259 N N . GLY A 1 169 ? 7.389 11.076 -10.416 1.00 82.50 169 GLY A N 1
ATOM 1260 C CA . GLY A 1 169 ? 6.189 11.916 -10.540 1.00 82.50 169 GLY A CA 1
ATOM 1261 C C . GLY A 1 169 ? 4.913 11.383 -9.876 1.00 82.50 169 GLY A C 1
ATOM 1262 O O . GLY A 1 169 ? 3.874 12.038 -9.963 1.00 82.50 169 GLY A O 1
ATOM 1263 N N . TYR A 1 170 ? 4.965 10.241 -9.188 1.00 93.12 170 TYR A N 1
ATOM 1264 C CA . TYR A 1 170 ? 3.885 9.805 -8.302 1.00 93.12 170 TYR A CA 1
ATOM 1265 C C . TYR A 1 170 ? 4.194 10.200 -6.850 1.00 93.12 170 TYR A C 1
ATOM 1267 O O . TYR A 1 170 ? 5.360 10.193 -6.457 1.00 93.12 170 TYR A O 1
ATOM 1275 N N . PRO A 1 171 ? 3.178 10.535 -6.033 1.00 94.25 171 PRO A N 1
ATOM 1276 C CA . PRO A 1 171 ? 3.391 10.810 -4.616 1.00 94.25 171 PRO A CA 1
ATOM 1277 C C . PRO A 1 171 ? 3.888 9.559 -3.879 1.00 94.25 171 PRO A C 1
ATOM 1279 O O . PRO A 1 171 ? 3.130 8.605 -3.702 1.00 94.25 171 PRO A O 1
ATOM 1282 N N . GLN A 1 172 ? 5.138 9.591 -3.428 1.00 96.44 172 GLN A N 1
ATOM 1283 C CA . GLN A 1 172 ? 5.785 8.552 -2.631 1.00 96.44 172 GLN A CA 1
ATOM 1284 C C . GLN A 1 172 ? 6.681 9.212 -1.578 1.00 96.44 172 GLN A C 1
ATOM 1286 O O . GLN A 1 172 ? 7.172 10.324 -1.772 1.00 96.44 172 GLN A O 1
ATOM 1291 N N . GLU A 1 173 ? 6.845 8.550 -0.435 1.00 97.69 173 GLU A N 1
ATOM 1292 C CA . GLU A 1 173 ? 7.766 8.979 0.613 1.00 97.69 173 GLU A CA 1
ATOM 1293 C C . GLU A 1 173 ? 8.952 8.026 0.726 1.00 97.69 173 GLU A C 1
ATOM 1295 O O . GLU A 1 173 ? 8.770 6.829 0.965 1.00 97.69 173 GLU A O 1
ATOM 1300 N N . ALA A 1 174 ? 10.156 8.594 0.630 1.00 97.25 174 ALA A N 1
ATOM 1301 C CA . ALA A 1 174 ? 11.412 7.916 0.916 1.00 97.25 174 ALA A CA 1
ATOM 1302 C C . ALA A 1 174 ? 11.578 7.733 2.437 1.00 97.25 174 ALA A C 1
ATOM 1304 O O . ALA A 1 174 ? 12.168 8.562 3.135 1.00 97.25 174 ALA A O 1
ATOM 1305 N N . ILE A 1 175 ? 10.979 6.673 2.971 1.00 97.75 175 ILE A N 1
ATOM 1306 C CA . ILE A 1 175 ? 10.968 6.329 4.390 1.00 97.75 175 ILE A CA 1
ATOM 1307 C C . ILE A 1 175 ? 10.997 4.806 4.563 1.00 97.75 175 ILE A C 1
ATOM 1309 O O . ILE A 1 175 ? 10.266 4.060 3.915 1.00 97.75 175 ILE A O 1
ATOM 1313 N N . GLU A 1 176 ? 11.840 4.331 5.479 1.00 96.81 176 GLU A N 1
ATOM 1314 C CA . GLU A 1 176 ? 11.909 2.909 5.822 1.00 96.81 176 GLU A CA 1
ATOM 1315 C C . GLU A 1 176 ? 10.584 2.431 6.449 1.00 96.81 176 GLU A C 1
ATOM 1317 O O . GLU A 1 176 ? 9.944 3.159 7.216 1.00 96.81 176 GLU A O 1
ATOM 1322 N N . GLN A 1 177 ? 10.169 1.198 6.132 1.00 96.31 177 GLN A N 1
ATOM 1323 C CA . GLN A 1 177 ? 8.843 0.680 6.491 1.00 96.31 177 GLN A CA 1
ATOM 1324 C C . GLN A 1 177 ? 8.522 0.813 7.986 1.00 96.31 177 GLN A C 1
ATOM 1326 O O . GLN A 1 177 ? 7.439 1.257 8.352 1.00 96.31 177 GLN A O 1
ATOM 1331 N N . SER A 1 178 ? 9.455 0.500 8.883 1.00 96.38 178 SER A N 1
ATOM 1332 C CA . SER A 1 178 ? 9.227 0.562 10.327 1.00 96.38 178 SER A CA 1
ATOM 1333 C C . SER A 1 178 ? 8.951 1.991 10.791 1.00 96.38 178 SER A C 1
ATOM 1335 O O . SER A 1 178 ? 8.137 2.211 11.693 1.00 96.38 178 SER A O 1
ATOM 1337 N N . ALA A 1 179 ? 9.641 2.966 10.198 1.00 97.88 179 ALA A N 1
ATOM 1338 C CA . ALA A 1 179 ? 9.399 4.382 10.441 1.00 97.88 179 ALA A CA 1
ATOM 1339 C C . ALA A 1 179 ? 8.050 4.833 9.855 1.00 97.88 179 ALA A C 1
ATOM 1341 O O . ALA A 1 179 ? 7.291 5.503 10.558 1.00 97.88 179 ALA A O 1
ATOM 1342 N N . ALA A 1 180 ? 7.701 4.399 8.640 1.00 98.00 180 ALA A N 1
ATOM 1343 C CA . ALA A 1 180 ? 6.403 4.674 8.021 1.00 98.00 180 ALA A CA 1
ATOM 1344 C C . ALA A 1 180 ? 5.234 4.160 8.872 1.00 98.00 180 ALA A C 1
ATOM 1346 O O . ALA A 1 180 ? 4.301 4.904 9.175 1.00 98.00 180 ALA A O 1
ATOM 1347 N N . LEU A 1 181 ? 5.309 2.907 9.327 1.00 97.88 181 LEU A N 1
ATOM 1348 C CA . LEU A 1 181 ? 4.266 2.287 10.142 1.00 97.88 181 LEU A CA 1
ATOM 1349 C C . LEU A 1 181 ? 4.098 2.988 11.492 1.00 97.88 181 LEU A C 1
ATOM 1351 O O . LEU A 1 181 ? 2.974 3.158 11.952 1.00 97.88 181 LEU A O 1
ATOM 1355 N N . ARG A 1 182 ? 5.190 3.446 12.116 1.00 97.94 182 ARG A N 1
ATOM 1356 C CA . ARG A 1 182 ? 5.115 4.240 13.353 1.00 97.94 182 ARG A CA 1
ATOM 1357 C C . ARG A 1 182 ? 4.535 5.634 13.127 1.00 97.94 182 ARG A C 1
ATOM 1359 O O . ARG A 1 182 ? 3.776 6.099 13.973 1.00 97.94 182 ARG A O 1
ATOM 1366 N N . LYS A 1 183 ? 4.886 6.281 12.012 1.00 98.19 183 LYS A N 1
ATOM 1367 C CA . LYS A 1 183 ? 4.390 7.611 11.631 1.00 98.19 183 LYS A CA 1
ATOM 1368 C C . LYS A 1 183 ? 2.886 7.589 11.364 1.00 98.19 183 LYS A C 1
ATOM 1370 O O . LYS A 1 183 ? 2.172 8.454 11.857 1.00 98.19 183 LYS A O 1
ATOM 1375 N N . TYR A 1 184 ? 2.422 6.608 10.595 1.00 98.31 1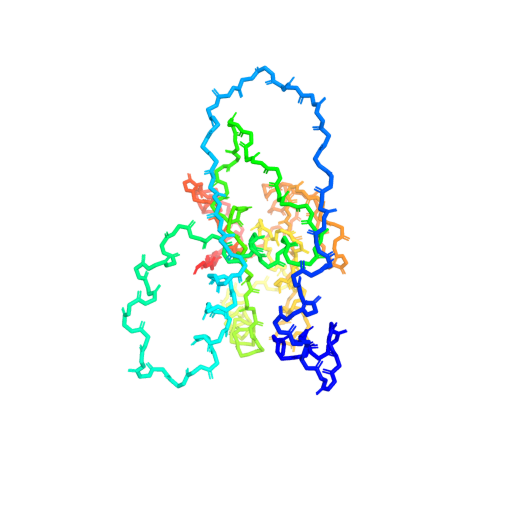84 TYR A N 1
ATOM 1376 C CA . TYR A 1 184 ? 1.048 6.565 10.095 1.00 98.31 184 TYR A CA 1
ATOM 1377 C C . TYR A 1 184 ? 0.092 5.721 10.932 1.00 98.31 184 TYR A C 1
ATOM 1379 O O . TYR A 1 184 ? -1.116 5.917 10.838 1.00 98.31 184 TYR A O 1
ATOM 1387 N N . GLN A 1 185 ? 0.618 4.789 11.731 1.00 98.12 185 GLN A N 1
ATOM 1388 C CA . GLN A 1 185 ? -0.163 3.826 12.512 1.00 98.12 185 GLN A CA 1
ATOM 1389 C C . GLN A 1 185 ? -1.331 3.201 11.719 1.00 98.12 185 GLN A C 1
ATOM 1391 O O . GLN A 1 185 ? -2.479 3.223 12.179 1.00 98.12 185 GLN A O 1
ATOM 1396 N N . PRO A 1 186 ? -1.075 2.673 10.507 1.00 98.31 186 PRO A N 1
ATOM 1397 C CA . PRO A 1 186 ? -2.140 2.237 9.616 1.00 98.31 186 PRO A CA 1
ATOM 1398 C C . PRO A 1 186 ? -2.892 1.032 10.182 1.00 98.31 186 PRO A C 1
ATOM 1400 O O . PRO A 1 186 ? -2.308 0.164 10.832 1.00 98.31 186 PRO A O 1
ATOM 1403 N N . ALA A 1 187 ? -4.188 0.949 9.877 1.00 98.06 187 ALA A N 1
ATOM 1404 C CA . ALA A 1 187 ? -4.980 -0.255 10.139 1.00 98.06 187 ALA A CA 1
ATOM 1405 C C . ALA A 1 187 ? -4.649 -1.382 9.149 1.00 98.06 187 ALA A C 1
ATOM 1407 O O . ALA A 1 187 ? -4.689 -2.559 9.509 1.00 98.06 187 ALA A O 1
ATOM 1408 N N . ILE A 1 188 ? -4.352 -1.000 7.904 1.00 98.62 188 ILE A N 1
ATOM 1409 C CA . ILE A 1 188 ? -4.129 -1.892 6.769 1.00 98.62 188 ILE A CA 1
ATOM 1410 C C . ILE A 1 188 ? -2.780 -1.546 6.141 1.00 98.62 188 ILE A C 1
ATOM 1412 O O . ILE A 1 188 ? -2.512 -0.385 5.821 1.00 98.62 188 ILE A O 1
ATOM 1416 N N . ILE A 1 189 ? -1.953 -2.565 5.937 1.00 98.56 189 ILE A N 1
ATOM 1417 C CA . ILE A 1 189 ? -0.701 -2.475 5.179 1.00 98.56 189 ILE A CA 1
ATOM 1418 C C . ILE A 1 189 ? -0.885 -3.197 3.845 1.00 98.56 189 ILE A C 1
ATOM 1420 O O . ILE A 1 189 ? -1.578 -4.207 3.770 1.00 98.56 189 ILE A O 1
ATOM 1424 N N . MET A 1 190 ? -0.248 -2.711 2.791 1.00 98.31 190 MET A N 1
ATOM 1425 C CA . MET A 1 190 ? -0.192 -3.387 1.500 1.00 98.31 190 MET A CA 1
ATOM 1426 C C . MET A 1 190 ? 1.258 -3.494 1.032 1.00 98.31 190 MET A C 1
ATOM 1428 O O . MET A 1 190 ? 2.063 -2.612 1.311 1.00 98.31 190 MET A O 1
ATOM 1432 N N . SER A 1 191 ? 1.603 -4.558 0.317 1.00 97.50 191 SER A N 1
ATOM 1433 C CA . SER A 1 191 ? 2.882 -4.662 -0.387 1.00 97.50 191 SER A CA 1
ATOM 1434 C C . SER A 1 191 ? 2.674 -5.391 -1.708 1.00 97.50 191 SER A C 1
ATOM 1436 O O . SER A 1 191 ? 2.172 -6.519 -1.713 1.00 97.50 191 SER A O 1
ATOM 1438 N N . SER A 1 192 ? 3.024 -4.726 -2.812 1.00 94.94 192 SER A N 1
ATOM 1439 C CA . SER A 1 192 ? 3.108 -5.337 -4.139 1.00 94.94 192 SER A CA 1
ATOM 1440 C C . SER A 1 192 ? 4.540 -5.811 -4.343 1.00 94.94 192 SER A C 1
ATOM 1442 O O . SER A 1 192 ? 5.468 -5.020 -4.210 1.00 94.94 192 SER A O 1
ATOM 1444 N N . TRP A 1 193 ? 4.718 -7.097 -4.629 1.00 91.12 193 TRP A N 1
ATOM 1445 C CA . TRP A 1 193 ? 6.017 -7.728 -4.860 1.00 91.12 193 TRP A CA 1
ATOM 1446 C C . TRP A 1 193 ? 6.965 -7.670 -3.662 1.00 91.12 193 TRP A C 1
ATOM 1448 O O . TRP A 1 193 ? 8.122 -7.262 -3.784 1.00 91.12 193 TRP A O 1
ATOM 1458 N N . MET A 1 194 ? 6.499 -8.143 -2.500 1.00 93.38 194 MET A N 1
ATOM 1459 C CA . MET A 1 194 ? 7.376 -8.342 -1.342 1.00 93.38 194 MET A CA 1
ATOM 1460 C C . MET A 1 194 ? 8.655 -9.093 -1.764 1.00 93.38 194 MET A C 1
ATOM 1462 O O . MET A 1 194 ? 8.552 -10.156 -2.390 1.00 93.38 194 MET A O 1
ATOM 1466 N N . PRO A 1 195 ? 9.858 -8.588 -1.424 1.00 88.94 195 PRO A N 1
ATOM 1467 C CA . PRO A 1 195 ? 11.100 -9.203 -1.858 1.00 88.94 195 PRO A CA 1
ATOM 1468 C C . PRO A 1 195 ? 11.194 -10.671 -1.450 1.00 88.94 195 PRO A C 1
ATOM 1470 O O . PRO A 1 195 ? 10.954 -11.055 -0.302 1.00 88.94 195 PRO A O 1
ATOM 1473 N N . VAL A 1 196 ? 11.593 -11.506 -2.406 1.00 86.25 196 VAL A N 1
ATOM 1474 C CA . VAL A 1 196 ? 11.755 -12.946 -2.200 1.00 86.25 196 VAL A CA 1
ATOM 1475 C C . VAL A 1 196 ? 12.733 -13.191 -1.046 1.00 86.25 196 VAL A C 1
ATOM 1477 O O . VAL A 1 196 ? 13.797 -12.583 -0.990 1.00 86.25 196 VAL A O 1
ATOM 1480 N N . ARG A 1 197 ? 12.378 -14.108 -0.133 1.00 90.56 197 ARG A N 1
ATOM 1481 C CA . ARG A 1 197 ? 13.124 -14.446 1.105 1.00 90.56 197 ARG A CA 1
ATOM 1482 C C . ARG A 1 197 ? 13.121 -13.370 2.197 1.00 90.56 197 ARG A C 1
ATOM 1484 O O . ARG A 1 197 ? 13.771 -13.572 3.221 1.00 90.56 197 ARG A O 1
ATOM 1491 N N . HIS A 1 198 ? 12.357 -12.294 2.042 1.00 90.31 198 HIS A N 1
ATOM 1492 C CA . HIS A 1 198 ? 12.138 -11.320 3.104 1.00 90.31 198 HIS A CA 1
ATOM 1493 C C . HIS A 1 198 ? 10.690 -11.387 3.585 1.00 90.31 198 HIS A C 1
ATOM 1495 O O . HIS A 1 198 ? 9.786 -10.941 2.896 1.00 90.31 198 HIS A O 1
ATOM 1501 N N . ASP A 1 199 ? 10.465 -11.927 4.787 1.00 94.88 199 ASP A N 1
ATOM 1502 C CA . ASP A 1 199 ? 9.150 -11.874 5.437 1.00 94.88 199 ASP A CA 1
ATOM 1503 C C . ASP A 1 199 ? 9.027 -10.606 6.294 1.00 94.88 199 ASP A C 1
ATOM 1505 O O . ASP A 1 199 ? 9.402 -10.589 7.472 1.00 94.88 199 ASP A O 1
ATOM 1509 N N . TRP A 1 200 ? 8.479 -9.538 5.714 1.00 95.94 200 TRP A N 1
ATOM 1510 C CA . TRP A 1 200 ? 8.169 -8.315 6.465 1.00 95.94 200 TRP A CA 1
ATOM 1511 C C . TRP A 1 200 ? 6.921 -8.461 7.348 1.00 95.94 200 TRP A C 1
ATOM 1513 O O . TRP A 1 200 ? 6.780 -7.769 8.359 1.00 95.94 200 TRP A O 1
ATOM 1523 N N . SER A 1 201 ? 6.040 -9.417 7.039 1.00 96.25 201 SER A N 1
ATOM 1524 C CA . SER A 1 201 ? 4.763 -9.584 7.738 1.00 96.25 201 SER A CA 1
ATOM 1525 C C . SER A 1 201 ? 4.926 -9.981 9.206 1.00 96.25 201 SER A C 1
ATOM 1527 O O . SER A 1 201 ? 4.069 -9.660 10.033 1.00 96.25 201 SER A O 1
ATOM 1529 N N . LYS A 1 202 ? 6.054 -10.606 9.577 1.00 96.50 202 LYS A N 1
ATOM 1530 C CA . LYS A 1 202 ? 6.404 -10.868 10.982 1.00 96.50 202 LYS A CA 1
ATOM 1531 C C . LYS A 1 202 ? 6.413 -9.592 11.820 1.00 96.50 202 LYS A C 1
ATOM 1533 O O . LYS A 1 202 ? 5.900 -9.599 12.936 1.00 96.50 202 LYS A O 1
ATOM 1538 N N . GLN A 1 203 ? 6.984 -8.514 11.291 1.00 96.25 203 GLN A N 1
ATOM 1539 C CA . GLN A 1 203 ? 7.025 -7.234 11.984 1.00 96.25 203 GLN A CA 1
ATOM 1540 C C . GLN A 1 203 ? 5.640 -6.592 12.038 1.00 96.25 203 GLN A C 1
ATOM 1542 O O . GLN A 1 203 ? 5.250 -6.072 13.079 1.00 96.25 203 GLN A O 1
ATOM 1547 N N . TRP A 1 204 ? 4.886 -6.652 10.942 1.00 97.44 204 TRP A N 1
ATOM 1548 C CA . TRP A 1 204 ? 3.549 -6.065 10.865 1.00 97.44 204 TRP A CA 1
ATOM 1549 C C . TRP A 1 204 ? 2.589 -6.701 11.871 1.00 97.44 204 TRP A C 1
ATOM 1551 O O . TRP A 1 204 ? 1.897 -5.985 12.585 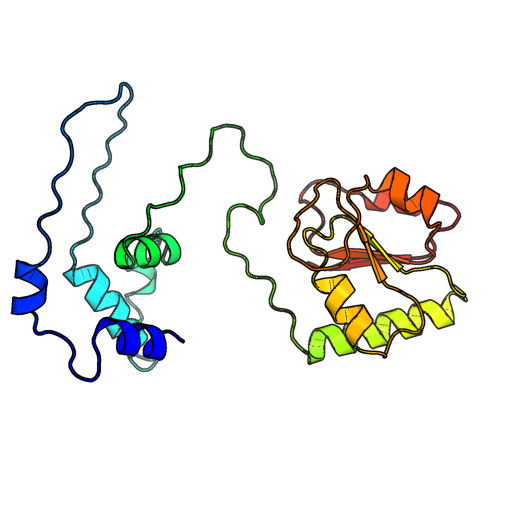1.00 97.44 204 TRP A O 1
ATOM 1561 N N . ARG A 1 205 ? 2.624 -8.035 12.013 1.00 97.50 205 ARG A N 1
ATOM 1562 C CA . ARG A 1 205 ? 1.842 -8.777 13.020 1.00 97.50 205 ARG A CA 1
ATOM 1563 C C . ARG A 1 205 ? 2.194 -8.417 14.465 1.00 97.50 205 ARG A C 1
ATOM 1565 O O . ARG A 1 205 ? 1.389 -8.660 15.356 1.00 97.50 205 ARG A O 1
ATOM 1572 N N . ALA A 1 206 ? 3.389 -7.884 14.712 1.00 97.25 206 ALA A N 1
ATOM 1573 C CA . ALA A 1 206 ? 3.812 -7.457 16.043 1.00 97.25 206 ALA A CA 1
ATOM 1574 C C . ALA A 1 206 ? 3.357 -6.025 16.388 1.00 97.25 206 ALA A C 1
ATOM 1576 O O . ALA A 1 206 ? 3.510 -5.600 17.532 1.00 97.25 206 ALA A O 1
ATOM 1577 N N . MET A 1 207 ? 2.817 -5.270 15.423 1.00 97.56 207 MET A N 1
ATOM 1578 C CA . MET A 1 207 ? 2.357 -3.898 15.639 1.00 97.56 207 MET A CA 1
ATOM 1579 C C . MET A 1 207 ? 0.908 -3.894 16.151 1.00 97.56 207 MET A C 1
ATOM 1581 O O . MET A 1 207 ? 0.024 -4.389 15.456 1.00 97.56 207 MET A O 1
ATOM 1585 N N . PRO A 1 208 ? 0.612 -3.281 17.311 1.00 97.62 208 PRO A N 1
ATOM 1586 C CA . PRO A 1 208 ? -0.721 -3.354 17.921 1.00 97.62 208 PRO A CA 1
ATOM 1587 C C . PRO A 1 208 ? -1.807 -2.577 17.157 1.00 97.62 208 PRO A C 1
ATOM 1589 O O . PRO A 1 208 ? -2.992 -2.796 17.387 1.00 97.62 208 PRO A O 1
ATOM 1592 N N . PHE A 1 209 ? -1.420 -1.652 16.275 1.00 96.69 209 PHE A N 1
ATOM 1593 C CA . PHE A 1 209 ? -2.344 -0.827 15.487 1.00 96.69 209 PHE A CA 1
ATOM 1594 C C . PHE A 1 209 ? -2.661 -1.406 14.101 1.00 96.69 209 PHE A C 1
ATOM 1596 O O . PHE A 1 209 ? -3.632 -0.969 13.477 1.00 96.69 209 PHE A O 1
ATOM 1603 N N . VAL A 1 210 ? -1.874 -2.384 13.640 1.00 98.12 210 VAL A N 1
ATOM 1604 C CA . VAL A 1 210 ? -2.077 -3.061 12.357 1.00 98.12 210 VAL A CA 1
ATOM 1605 C C . VAL A 1 210 ? -3.081 -4.181 12.567 1.00 98.12 210 VAL A C 1
ATOM 1607 O O . VAL A 1 210 ? -2.873 -5.076 13.380 1.00 98.12 210 VAL A O 1
ATOM 1610 N N . SER A 1 211 ? -4.180 -4.136 11.827 1.00 98.19 211 SER A N 1
ATOM 1611 C CA . SER A 1 211 ? -5.223 -5.161 11.879 1.00 98.19 211 SER A CA 1
ATOM 1612 C C . SER A 1 211 ? -5.148 -6.114 10.691 1.00 98.19 211 SER A C 1
ATOM 1614 O O . SER A 1 211 ? -5.520 -7.277 10.819 1.00 98.19 211 SER A O 1
ATOM 1616 N N . GLU A 1 212 ? -4.653 -5.644 9.546 1.00 98.44 212 GLU A N 1
ATOM 1617 C CA . GLU A 1 212 ? -4.582 -6.436 8.322 1.00 98.44 212 GLU A CA 1
ATOM 1618 C C . GLU A 1 212 ? -3.363 -6.063 7.476 1.00 98.44 212 GLU A C 1
ATOM 1620 O O . GLU A 1 212 ? -2.895 -4.923 7.492 1.00 98.44 212 GLU A O 1
ATOM 1625 N N . TYR A 1 213 ? -2.860 -7.033 6.713 1.00 98.25 213 TYR A N 1
ATOM 1626 C CA . TYR A 1 213 ? -1.916 -6.779 5.635 1.00 98.25 213 TYR A CA 1
ATOM 1627 C C . TYR A 1 213 ? -2.316 -7.544 4.373 1.00 98.25 213 TYR A C 1
ATOM 1629 O O . TYR A 1 213 ? -2.806 -8.670 4.447 1.00 98.25 213 TYR A O 1
ATOM 1637 N N . VAL A 1 214 ? -2.083 -6.924 3.220 1.00 98.12 214 VAL A N 1
ATOM 1638 C CA . VAL A 1 214 ? -2.385 -7.459 1.890 1.00 98.12 214 VAL A CA 1
ATOM 1639 C C . VAL A 1 214 ? -1.075 -7.642 1.134 1.00 98.12 214 VAL A C 1
ATOM 1641 O O . VAL A 1 214 ? -0.288 -6.703 1.013 1.00 98.12 214 VAL A O 1
ATOM 1644 N N . LEU A 1 215 ? -0.843 -8.852 0.633 1.00 96.44 215 LEU A N 1
ATOM 1645 C CA . LEU A 1 215 ? 0.297 -9.173 -0.223 1.00 96.44 215 LEU A CA 1
ATOM 1646 C C . LEU A 1 215 ? -0.198 -9.383 -1.649 1.00 96.44 215 LEU A C 1
ATOM 1648 O O . LEU A 1 215 ? -1.119 -10.168 -1.864 1.00 96.44 215 LEU A O 1
ATOM 1652 N N . ILE A 1 216 ? 0.417 -8.684 -2.598 1.00 94.12 216 ILE A N 1
ATOM 1653 C CA . ILE A 1 216 ? 0.131 -8.783 -4.030 1.00 94.12 216 ILE A CA 1
ATOM 1654 C C . ILE A 1 216 ? 1.421 -9.237 -4.716 1.00 94.12 216 ILE A C 1
ATOM 1656 O O . ILE A 1 216 ? 2.491 -8.726 -4.393 1.00 94.12 216 ILE A O 1
ATOM 1660 N N . GLY A 1 217 ? 1.344 -10.209 -5.619 1.00 82.25 217 GLY A N 1
ATOM 1661 C CA . GLY A 1 217 ? 2.487 -10.749 -6.357 1.00 82.25 217 GLY A CA 1
ATOM 1662 C C . GLY A 1 217 ? 2.066 -11.822 -7.344 1.00 82.25 217 GLY A C 1
ATOM 1663 O O . GLY A 1 217 ? 0.858 -12.157 -7.363 1.00 82.25 217 GLY A O 1
#

Foldseek 3Di:
DVVVVCCVVDNPDDDDPVVVVPPDDDDDDDDDDPDDPDPDDDDDPVNVVVVVVVVVDPPPPCPPVVVVCVPPPPVQVVCVVVVHDRDDPDDPVDDLFPPVPDPPPDDDDPVNLLVVLLVVQVVCVVLVQDQQAAEEEQCQQVPSQQSSQVVVSHPYHYAAEYCDHNVPPGHHDNDHPVRVCVVRLGQEYEYECDRPPDDPVVVLVVRPSHNYYYYHD

Radius of gyration: 24.1 Å; Cα contacts (8 Å, |Δi|>4): 225; chains: 1; bounding box: 57×38×69 Å

InterPro domains:
  IPR029063 S-adenosyl-L-methionine-dependent methyltransferase superfamily [SSF53335] (97-165)

Solvent-accessible surface area (backbone atoms only — not comparable to full-atom values): 13508 Å² total; per-residue (Å²): 108,70,66,61,53,49,43,72,76,44,52,100,53,81,78,53,79,71,63,62,68,74,71,72,80,82,84,78,83,93,73,87,72,99,75,80,86,80,79,83,82,85,76,54,73,64,60,58,51,51,53,58,53,58,72,74,47,74,91,85,75,59,81,70,51,69,71,74,49,66,88,59,58,64,67,55,54,53,35,50,74,69,73,40,80,68,80,77,79,80,59,95,82,65,75,79,49,75,66,79,79,42,94,72,73,84,81,82,46,72,65,58,47,50,52,50,26,47,51,49,33,54,47,40,62,74,67,63,39,68,85,40,33,35,38,29,40,58,34,58,48,4,59,64,33,50,50,40,59,69,64,72,57,39,92,45,53,50,44,16,23,12,72,57,77,62,86,72,83,40,73,55,42,63,36,48,59,74,60,45,46,66,74,55,51,24,32,36,39,36,25,58,58,67,53,76,97,54,77,63,60,67,61,49,74,71,37,93,57,43,77,46,74,46,84,42,126